Protein AF-A0A3B8WQ47-F1 (afdb_monomer_lite)

Sequence (301 aa):
MKILLPILRNVALIYLLLTAATTAVMHEFSFRYTLFLLLDAILITAGSHLLKEKKWYYRAIVCITTVLGSACAIRFLTETTLKVRDLDAYLSFCLAVANILIITVSLLPSTLPATGKLKKFLFGAGSLLLFLPVLILWGYYFSESSWLNVDGVMALLQTNTSEAVEYLQDKLSYAALIFISLYLMLACAAGSIGSKLELKGRSWKLYAGAAVFLILNIVLMVRTGQVNNNFVTTIFLETKNYASRYDEYIKLAEQRKQRLHNMLRTESTGEPGVYVLVIGESQNRTRMSAYGYHLKTTPWL

Foldseek 3Di:
DVVVVVLVVQLVVQLCVLQCVLCVVPVDHDPVLSVLSSLLSNLLSLLCQQWQDSVLSVVLQCLQLVLQLCLVVLCVQQVHDDDSNLSSLSSSLSSLLSSLLLLVLQPQDLPDVVSLVVLLVSQLVSSLVSNVLVLVQVLCCQQPVHGDALVNVVCVVPDDPVRVVVSCVVRDDPVNVVVVVVSNVSSSVSSNSRSNTYTSDDDPVSVVSSVVSNVSSVVSNCCSQPVSPNVSNNRVVVNVVVVVVVVVVVVVVVVVVVVVVVVCVVDPPDDDDDDDDDDDPPDDLQCDVVNPHPDPRPVPD

Radius of gyration: 27.86 Å; chains: 1; bounding box: 71×47×86 Å

pLDDT: mean 87.81, std 8.05, range [54.19, 97.38]

Secondary structure (DSSP, 8-state):
-TTHHHHHHHHHHHHHHHHHHHHHHHS---TTTHHHHHHHHHHHHHHHHHBS-HHHHHHHHHHHHHHHHTHHHHHHHTT----HHHHHHHHHHHHHHHHHHHHHHHTS--SSHHHHHHHHHHHHHHHHHHHHHHHHHHHHHHHHSS---HHHHHHHHH--HHHHHHHHHHH--HHHHHHHHHHHHHHHHHHHHHTT--BS---HHHHHHHHHHHHHHHHHHHIIIIITT-HHHHHHHHHHHHHHHHHHHHHHHHHHHHHHHHHHTT---SPP---------S--GGG-GGGT-SS-S-TT-

Structure (mmCIF, N/CA/C/O backbone):
data_AF-A0A3B8WQ47-F1
#
_entry.id   AF-A0A3B8WQ47-F1
#
loop_
_atom_site.group_PDB
_atom_site.id
_atom_site.type_symbol
_atom_site.label_atom_id
_atom_site.label_alt_id
_atom_site.label_comp_id
_atom_site.label_asym_id
_atom_site.label_entity_id
_atom_site.label_seq_id
_atom_site.pdbx_PDB_ins_code
_atom_site.Cartn_x
_atom_site.Cartn_y
_atom_site.Cartn_z
_atom_site.occupancy
_atom_site.B_iso_or_equiv
_atom_site.auth_seq_id
_atom_site.auth_comp_id
_atom_site.auth_asym_id
_atom_site.auth_atom_id
_atom_site.pdbx_PDB_model_num
ATOM 1 N N . MET A 1 1 ? -13.960 -14.376 33.048 1.00 54.19 1 MET A N 1
ATOM 2 C CA . MET A 1 1 ? -14.673 -15.068 31.945 1.00 54.19 1 MET A CA 1
ATOM 3 C C . MET A 1 1 ? -15.575 -14.151 31.102 1.00 54.19 1 MET A C 1
ATOM 5 O O . MET A 1 1 ? -15.474 -14.207 29.884 1.00 54.19 1 MET A O 1
ATOM 9 N N . LYS A 1 2 ? -16.384 -13.249 31.696 1.00 60.31 2 LYS A N 1
ATOM 10 C CA . LYS A 1 2 ? -17.348 -12.385 30.964 1.00 60.31 2 LYS A CA 1
ATOM 11 C C . LYS A 1 2 ? -16.753 -11.415 29.915 1.00 60.31 2 LYS A C 1
ATOM 13 O O . LYS A 1 2 ? -17.450 -11.067 28.973 1.00 60.31 2 LYS A O 1
ATOM 18 N N . ILE A 1 3 ? -15.487 -10.997 30.048 1.00 68.38 3 ILE A N 1
ATOM 19 C CA . ILE A 1 3 ? -14.828 -10.063 29.104 1.00 68.38 3 ILE A CA 1
ATOM 20 C C . ILE A 1 3 ? -14.059 -10.796 27.991 1.00 68.38 3 ILE A C 1
ATOM 22 O O . ILE A 1 3 ? -13.964 -10.288 26.879 1.00 68.38 3 ILE A O 1
ATOM 26 N N . LEU A 1 4 ? -13.545 -12.003 28.255 1.00 74.25 4 LEU A N 1
ATOM 27 C CA . L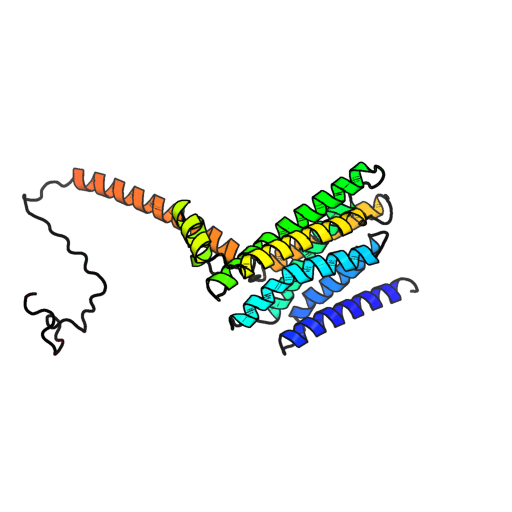EU A 1 4 ? -12.742 -12.753 27.279 1.00 74.25 4 LEU A CA 1
ATOM 28 C C . LEU A 1 4 ? -13.598 -13.347 26.154 1.00 74.25 4 LEU A C 1
ATOM 30 O O . LEU A 1 4 ? -13.204 -13.303 24.992 1.00 74.25 4 LEU A O 1
ATOM 34 N N . LEU A 1 5 ? -14.784 -13.857 26.495 1.00 81.00 5 LEU A N 1
ATOM 35 C CA . LEU A 1 5 ? -15.700 -14.493 25.548 1.00 81.00 5 LEU A CA 1
ATOM 36 C C . LEU A 1 5 ? -16.105 -13.581 24.365 1.00 81.00 5 LEU A C 1
ATOM 38 O O . LEU A 1 5 ? -15.999 -14.025 23.222 1.00 81.00 5 LEU A O 1
ATOM 42 N N . PRO A 1 6 ? -16.511 -12.307 24.566 1.00 84.62 6 PRO A N 1
ATOM 43 C CA . PRO A 1 6 ? -16.848 -11.427 23.444 1.00 84.62 6 PRO A CA 1
ATOM 44 C C . PRO A 1 6 ? -15.633 -11.028 22.593 1.00 84.62 6 PRO A C 1
ATOM 46 O O . PRO A 1 6 ? -15.796 -10.789 21.399 1.00 84.62 6 PRO A O 1
ATOM 49 N N . ILE A 1 7 ? -14.427 -10.971 23.172 1.00 87.38 7 ILE A N 1
ATOM 50 C CA . ILE A 1 7 ? -13.191 -10.674 22.428 1.00 87.38 7 ILE A CA 1
ATOM 51 C C . ILE A 1 7 ? -12.837 -11.854 21.521 1.00 87.38 7 ILE A C 1
ATOM 53 O O . ILE A 1 7 ? -12.659 -11.660 20.322 1.00 87.38 7 ILE A O 1
ATOM 57 N N . LEU A 1 8 ? -12.816 -13.072 22.070 1.00 89.25 8 LEU A N 1
ATOM 58 C CA . LEU A 1 8 ? -12.584 -14.308 21.313 1.00 89.25 8 LEU A CA 1
ATOM 59 C C . LEU A 1 8 ? -13.595 -14.475 20.177 1.00 89.25 8 LEU A C 1
ATOM 61 O O . LEU A 1 8 ? -13.211 -14.799 19.058 1.00 89.25 8 LEU A O 1
ATOM 65 N N . ARG A 1 9 ? -14.874 -14.179 20.439 1.00 90.56 9 ARG A N 1
ATOM 66 C CA . ARG A 1 9 ? -15.918 -14.196 19.410 1.00 90.56 9 ARG A CA 1
ATOM 67 C C . ARG A 1 9 ? -15.616 -13.223 18.269 1.00 90.56 9 ARG A C 1
ATOM 69 O O . ARG A 1 9 ? -15.762 -13.598 17.113 1.00 90.56 9 ARG A O 1
ATOM 76 N N . ASN A 1 10 ? -15.201 -11.992 18.570 1.00 91.12 10 ASN A N 1
ATOM 77 C CA . ASN A 1 10 ? -14.885 -11.005 17.534 1.00 91.12 10 ASN A CA 1
ATOM 78 C C . ASN A 1 10 ? -13.664 -11.419 16.704 1.00 91.12 10 ASN A C 1
ATOM 80 O O . ASN A 1 10 ? -13.712 -11.310 15.483 1.00 91.12 10 ASN A O 1
ATOM 84 N N . VAL A 1 11 ? -12.614 -11.941 17.349 1.00 94.12 11 VAL A N 1
ATOM 85 C CA . VAL A 1 11 ? -11.437 -12.477 16.647 1.00 94.12 11 VAL A CA 1
ATOM 86 C C . VAL A 1 11 ? -11.850 -13.619 15.722 1.00 94.12 11 VAL A C 1
ATOM 88 O O . VAL A 1 11 ? -11.502 -13.595 14.547 1.00 94.12 11 VAL A O 1
ATOM 91 N N . ALA A 1 12 ? -12.642 -14.577 16.214 1.00 93.12 12 ALA A N 1
ATOM 92 C CA . ALA A 1 12 ? -13.115 -15.700 15.409 1.00 93.12 12 ALA A CA 1
ATOM 93 C C . ALA A 1 12 ? -13.952 -15.237 14.207 1.00 93.12 12 ALA A C 1
ATOM 95 O O . ALA A 1 12 ? -13.730 -15.704 13.096 1.00 93.12 12 ALA A O 1
ATOM 96 N N . LEU A 1 13 ? -14.869 -14.283 14.401 1.00 93.81 13 LEU A N 1
ATOM 97 C CA . LEU A 1 13 ? -15.688 -13.739 13.314 1.00 93.81 13 LEU A CA 1
ATOM 98 C C . LEU A 1 13 ? -14.842 -13.024 12.256 1.00 93.81 13 LEU A C 1
ATOM 100 O O . LEU A 1 13 ? -15.021 -13.280 11.071 1.00 93.81 13 LEU A O 1
ATOM 104 N N . ILE A 1 14 ? -13.914 -12.153 12.665 1.00 94.00 14 ILE A N 1
ATOM 105 C CA . ILE A 1 14 ? -13.047 -11.429 11.725 1.00 94.00 14 ILE A CA 1
ATOM 106 C C . ILE A 1 14 ? -12.138 -12.408 10.978 1.00 94.00 14 ILE A C 1
ATOM 108 O O . ILE A 1 14 ? -11.999 -12.302 9.764 1.00 94.00 14 ILE A O 1
ATOM 112 N N . TYR A 1 15 ? -11.572 -13.392 11.677 1.00 94.75 15 TYR A N 1
ATOM 113 C CA . TYR A 1 15 ? -10.742 -14.426 11.068 1.00 94.75 15 TYR A CA 1
ATOM 114 C C . TYR A 1 15 ? -11.512 -15.240 10.023 1.00 94.75 15 TYR A C 1
ATOM 116 O O . TYR A 1 15 ? -11.027 -15.415 8.905 1.00 94.75 15 TYR A O 1
ATOM 124 N N . LEU A 1 16 ? -12.725 -15.693 10.358 1.00 92.94 16 LEU A N 1
ATOM 125 C CA . LEU A 1 16 ? -13.582 -16.432 9.432 1.00 92.94 16 LEU A CA 1
ATOM 126 C C . LEU A 1 16 ? -13.965 -15.580 8.221 1.00 92.94 16 LEU A C 1
ATOM 128 O O . LEU A 1 16 ? -13.935 -16.088 7.108 1.00 92.94 16 LEU A O 1
ATOM 132 N N . LEU A 1 17 ? -14.270 -14.293 8.415 1.00 93.31 17 LEU A N 1
ATOM 133 C CA . LEU A 1 17 ? -14.586 -13.373 7.319 1.00 93.31 17 LEU A CA 1
ATOM 134 C C . LEU A 1 17 ? -13.397 -13.169 6.374 1.00 93.31 17 LEU A C 1
ATOM 136 O O . LEU A 1 17 ? -13.568 -13.285 5.164 1.00 93.31 17 LEU A O 1
ATOM 140 N N . LEU A 1 18 ? -12.202 -12.892 6.908 1.00 91.81 18 LEU A N 1
ATOM 141 C CA . LEU A 1 18 ? -10.992 -12.707 6.098 1.00 91.81 18 LEU A CA 1
ATOM 142 C C . LEU A 1 18 ? -10.647 -13.985 5.328 1.00 91.81 18 LEU A C 1
ATOM 144 O O . LEU A 1 18 ? -10.416 -13.938 4.126 1.00 91.81 18 LEU A O 1
ATOM 148 N N . THR A 1 19 ? -10.688 -15.126 6.013 1.00 91.12 19 THR A N 1
ATOM 149 C CA . THR A 1 19 ? -10.378 -16.431 5.420 1.00 91.12 19 THR A CA 1
ATOM 150 C C . THR A 1 19 ? -11.400 -16.826 4.355 1.00 91.12 19 THR A C 1
ATOM 152 O O . THR A 1 19 ? -11.026 -17.309 3.290 1.00 91.12 19 THR A O 1
ATOM 155 N N . ALA A 1 20 ? -12.694 -16.607 4.607 1.00 89.81 20 ALA A N 1
ATOM 156 C CA . ALA A 1 20 ? -13.741 -16.868 3.625 1.00 89.81 20 ALA A CA 1
ATOM 157 C C . ALA A 1 20 ? -13.583 -15.970 2.393 1.00 89.81 20 ALA A C 1
ATOM 159 O O . ALA A 1 20 ? -13.752 -16.451 1.278 1.00 89.81 20 ALA A O 1
ATOM 160 N N . ALA A 1 21 ? -13.213 -14.698 2.578 1.00 89.12 21 ALA A N 1
ATOM 161 C CA . ALA A 1 21 ? -12.976 -13.778 1.472 1.00 89.12 21 ALA A CA 1
ATOM 162 C C . ALA A 1 21 ? -11.797 -14.225 0.594 1.00 89.12 21 ALA A C 1
ATOM 164 O O . ALA A 1 21 ? -11.951 -14.303 -0.623 1.00 89.12 21 ALA A O 1
ATOM 165 N N . THR A 1 22 ? -10.646 -14.570 1.180 1.00 88.19 22 THR A N 1
ATOM 166 C CA . THR A 1 22 ? -9.477 -14.997 0.390 1.00 88.19 22 THR A CA 1
ATOM 167 C C . THR A 1 22 ? -9.694 -16.361 -0.263 1.00 88.19 22 THR A C 1
ATOM 169 O O . THR A 1 22 ? -9.349 -16.538 -1.429 1.00 88.19 22 THR A O 1
ATOM 172 N N . THR A 1 23 ? -10.373 -17.287 0.420 1.00 87.38 23 THR A N 1
ATOM 173 C CA . THR A 1 23 ? -10.744 -18.597 -0.147 1.00 87.38 23 THR A CA 1
ATOM 174 C C . THR A 1 23 ? -11.749 -18.461 -1.293 1.00 87.38 23 THR A C 1
ATOM 176 O O . THR A 1 23 ? -11.621 -19.146 -2.302 1.00 87.38 23 THR A O 1
ATOM 179 N N . ALA A 1 24 ? -12.742 -17.572 -1.171 1.00 86.12 24 ALA A N 1
ATOM 180 C CA . ALA A 1 24 ? -13.734 -17.345 -2.222 1.00 86.12 24 ALA A CA 1
ATOM 181 C C . ALA A 1 24 ? -13.112 -16.739 -3.485 1.00 86.12 24 ALA A C 1
ATOM 183 O O . ALA A 1 24 ? -13.518 -17.089 -4.587 1.00 86.12 24 ALA A O 1
ATOM 184 N N . VAL A 1 25 ? -12.126 -15.853 -3.319 1.00 85.31 25 VAL A N 1
ATOM 185 C CA . VAL A 1 25 ? -11.406 -15.225 -4.432 1.00 85.31 25 VAL A CA 1
ATOM 186 C C . VAL A 1 25 ? -10.447 -16.208 -5.111 1.00 85.31 25 VAL A C 1
ATOM 188 O O . VAL A 1 25 ? -10.328 -16.196 -6.330 1.00 85.31 25 VAL A O 1
ATOM 191 N N . MET A 1 26 ? -9.761 -17.052 -4.338 1.00 84.81 26 MET A N 1
ATOM 192 C CA . MET A 1 26 ? -8.714 -17.931 -4.872 1.00 84.81 26 MET A CA 1
ATOM 193 C C . MET A 1 26 ? -9.190 -19.335 -5.245 1.00 84.81 26 MET A C 1
ATOM 195 O O . MET A 1 26 ? -8.442 -20.066 -5.883 1.00 84.81 26 MET A O 1
ATOM 199 N N . HIS A 1 27 ? -10.383 -19.745 -4.806 1.00 82.94 27 HIS A N 1
ATOM 200 C CA . HIS A 1 27 ? -10.880 -21.127 -4.892 1.00 82.94 27 HIS A CA 1
ATOM 201 C C . HIS A 1 27 ? -9.954 -22.186 -4.257 1.00 82.94 27 HIS A C 1
ATOM 203 O O . HIS A 1 27 ? -10.118 -23.384 -4.480 1.00 82.94 27 HIS A O 1
ATOM 209 N N . GLU A 1 28 ? -9.015 -21.758 -3.413 1.00 81.38 28 GLU A N 1
ATOM 210 C CA . GLU A 1 28 ? -8.027 -22.592 -2.737 1.00 81.38 28 GLU A CA 1
ATOM 211 C C . GLU A 1 28 ? -7.948 -22.214 -1.252 1.00 81.38 28 GLU A C 1
ATOM 213 O O . GLU A 1 28 ? -8.085 -21.047 -0.882 1.00 81.38 28 GLU A O 1
ATOM 218 N N . PHE A 1 29 ? -7.692 -23.203 -0.391 1.00 79.94 29 PHE A N 1
ATOM 219 C CA . PHE A 1 29 ? -7.563 -23.012 1.054 1.00 79.94 29 PHE A CA 1
ATOM 220 C C . PHE A 1 29 ? -6.259 -23.616 1.580 1.00 79.94 29 PHE A C 1
ATOM 222 O O . PHE A 1 29 ? -5.919 -24.757 1.268 1.00 79.94 29 PHE A O 1
ATOM 229 N N . SER A 1 30 ? -5.545 -22.877 2.435 1.00 74.94 30 SER A N 1
ATOM 230 C CA . SER A 1 30 ? -4.326 -23.365 3.086 1.00 74.94 30 SER A CA 1
ATOM 231 C C . SER A 1 30 ? -4.189 -22.864 4.520 1.00 74.94 30 SER A C 1
ATOM 233 O O . SER A 1 30 ? -3.961 -21.683 4.773 1.00 74.94 30 SER A O 1
ATOM 235 N N . PHE A 1 31 ? -4.216 -23.796 5.472 1.00 74.06 31 PHE A N 1
ATOM 236 C CA . PHE A 1 31 ? -4.155 -23.503 6.907 1.00 74.06 31 PHE A CA 1
ATOM 237 C C . PHE A 1 31 ? -2.850 -22.820 7.354 1.00 74.06 31 PHE A C 1
ATOM 239 O O . PHE A 1 31 ? -2.819 -22.085 8.338 1.00 74.06 31 PHE A O 1
ATOM 246 N N . ARG A 1 32 ? -1.737 -23.055 6.646 1.00 73.88 32 ARG A N 1
ATOM 247 C CA . ARG A 1 32 ? -0.442 -22.453 7.002 1.00 73.88 32 ARG A CA 1
ATOM 248 C C . ARG A 1 32 ? -0.425 -20.946 6.743 1.00 73.88 32 ARG A C 1
ATOM 250 O O . ARG A 1 32 ? 0.258 -20.221 7.464 1.00 73.88 32 ARG A O 1
ATOM 257 N N . TYR A 1 33 ? -1.139 -20.485 5.717 1.00 70.62 33 TYR A N 1
ATOM 258 C CA . TYR A 1 33 ? -1.112 -19.086 5.281 1.00 70.62 33 TYR A CA 1
ATOM 259 C C . TYR A 1 33 ? -2.179 -18.230 5.968 1.00 70.62 33 TYR A C 1
ATOM 261 O O . TYR A 1 33 ? -1.932 -17.054 6.236 1.00 70.62 33 TYR A O 1
ATOM 269 N N . THR A 1 34 ? -3.263 -18.848 6.444 1.00 83.69 34 THR A N 1
ATOM 270 C CA . THR A 1 34 ? -4.280 -18.167 7.256 1.00 83.69 34 THR A CA 1
ATOM 271 C C . THR A 1 34 ? -3.768 -17.714 8.630 1.00 83.69 34 THR A C 1
ATOM 273 O O . THR A 1 34 ? -4.417 -16.900 9.283 1.00 83.69 34 THR A O 1
ATOM 276 N N . LEU A 1 35 ? -2.584 -18.153 9.081 1.00 86.88 35 LEU A N 1
ATOM 277 C CA . LEU A 1 35 ? -1.965 -17.648 10.316 1.00 86.88 35 LEU A CA 1
ATOM 278 C C . LEU A 1 35 ? -1.766 -16.124 10.297 1.00 86.88 35 LEU A C 1
ATOM 280 O O . LEU A 1 35 ? -1.933 -15.485 11.336 1.00 86.88 35 LEU A O 1
ATOM 284 N N . PHE A 1 36 ? -1.455 -15.529 9.140 1.00 88.88 36 PHE A N 1
ATOM 285 C CA . PHE A 1 36 ? -1.374 -14.070 9.031 1.00 88.88 36 PHE A CA 1
ATOM 286 C C . PHE A 1 36 ? -2.749 -13.415 9.205 1.00 88.88 36 PHE A C 1
ATOM 288 O O . PHE A 1 36 ? -2.876 -12.478 9.988 1.00 88.88 36 PHE A O 1
ATOM 295 N N . LEU A 1 37 ? -3.796 -13.996 8.612 1.00 91.44 37 LEU A N 1
ATOM 296 C CA . LEU A 1 37 ? -5.178 -13.534 8.780 1.00 91.44 37 LEU A CA 1
ATOM 297 C C . LEU A 1 37 ? -5.670 -13.670 10.231 1.00 91.44 37 LEU A C 1
ATOM 299 O O . LEU A 1 37 ? -6.480 -12.870 10.703 1.00 91.44 37 LEU A O 1
ATOM 303 N N . LEU A 1 38 ? -5.180 -14.669 10.972 1.00 93.81 38 LEU A N 1
ATOM 304 C CA . LEU A 1 38 ? -5.464 -14.808 12.401 1.00 93.81 38 LEU A CA 1
ATOM 305 C C . LEU A 1 38 ? -4.804 -13.683 13.208 1.00 93.81 38 LEU A C 1
ATOM 307 O O . LEU A 1 38 ? -5.447 -13.094 14.080 1.00 93.81 38 LEU A O 1
ATOM 311 N N . LEU A 1 39 ? -3.540 -13.363 12.912 1.00 93.81 39 LEU A N 1
ATOM 312 C CA . LEU A 1 39 ? -2.846 -12.227 13.525 1.00 93.81 39 LEU A CA 1
ATOM 313 C C . LEU A 1 39 ? -3.559 -10.910 13.205 1.00 93.81 39 LEU A C 1
ATOM 315 O O . LEU A 1 39 ? -3.764 -10.100 14.111 1.00 93.81 39 LEU A O 1
ATOM 319 N N . ASP A 1 40 ? -4.015 -10.729 11.967 1.00 94.69 40 ASP A N 1
ATOM 320 C CA . ASP A 1 40 ? -4.823 -9.579 11.568 1.00 94.69 40 ASP A CA 1
ATOM 321 C C . ASP A 1 40 ? -6.117 -9.494 12.373 1.00 94.69 40 ASP A C 1
ATOM 323 O O . ASP A 1 40 ? -6.438 -8.437 12.909 1.00 94.69 40 ASP A O 1
ATOM 327 N N . ALA A 1 41 ? -6.846 -10.599 12.536 1.00 96.00 41 ALA A N 1
ATOM 328 C CA . ALA A 1 41 ? -8.080 -10.618 13.317 1.00 96.00 41 ALA A CA 1
ATOM 329 C C . ALA A 1 41 ? -7.853 -10.221 14.788 1.00 96.00 41 ALA A C 1
ATOM 331 O O . ALA A 1 41 ? -8.660 -9.485 15.376 1.00 96.00 41 ALA A O 1
ATOM 332 N N . ILE A 1 42 ? -6.735 -10.659 15.376 1.00 96.00 42 ILE A N 1
ATOM 333 C CA . ILE A 1 42 ? -6.310 -10.261 16.723 1.00 96.00 42 ILE A CA 1
ATOM 334 C C . ILE A 1 42 ? -5.997 -8.762 16.761 1.00 96.00 42 ILE A C 1
ATOM 336 O O . ILE A 1 42 ? -6.500 -8.062 17.644 1.00 96.00 42 ILE A O 1
ATOM 340 N N . LEU A 1 43 ? -5.214 -8.250 15.807 1.00 96.62 43 LEU A N 1
ATOM 341 C CA . LEU A 1 43 ? -4.823 -6.840 15.748 1.00 96.62 43 LEU A CA 1
ATOM 342 C C . LEU A 1 43 ? -6.020 -5.924 15.473 1.00 96.62 43 LEU A C 1
ATOM 344 O O . LEU A 1 43 ? -6.189 -4.928 16.169 1.00 96.62 43 LEU A O 1
ATOM 348 N N . ILE A 1 44 ? -6.912 -6.274 14.549 1.00 96.56 44 ILE A N 1
ATOM 349 C CA . ILE A 1 44 ? -8.142 -5.517 14.291 1.00 96.56 44 ILE A CA 1
ATOM 350 C C . ILE A 1 44 ? -8.985 -5.447 15.569 1.00 96.56 44 ILE A C 1
ATOM 352 O O . ILE A 1 44 ? -9.440 -4.379 15.990 1.00 96.56 44 ILE A O 1
ATOM 356 N N . THR A 1 45 ? -9.154 -6.579 16.254 1.00 95.31 45 THR A N 1
ATOM 357 C CA . THR A 1 45 ? -9.900 -6.595 17.514 1.00 95.31 45 THR A CA 1
ATOM 358 C C . THR A 1 45 ? -9.215 -5.712 18.560 1.00 95.31 45 THR A C 1
ATOM 360 O O . THR A 1 45 ? -9.881 -4.869 19.165 1.00 95.31 45 THR A O 1
ATOM 363 N N . ALA A 1 46 ? -7.896 -5.829 18.735 1.00 94.06 46 ALA A N 1
ATOM 364 C CA . ALA A 1 46 ? -7.118 -5.027 19.678 1.00 94.06 46 ALA A CA 1
ATOM 365 C C . ALA A 1 46 ? -7.196 -3.517 19.380 1.00 94.06 46 ALA A C 1
ATOM 367 O O . ALA A 1 46 ? -7.487 -2.731 20.285 1.00 94.06 46 ALA A O 1
ATOM 368 N N . GLY A 1 47 ? -7.034 -3.107 18.120 1.00 93.69 47 GLY A N 1
ATOM 369 C CA . GLY A 1 47 ? -7.140 -1.712 17.689 1.00 93.69 47 GLY A CA 1
ATOM 370 C C . GLY A 1 47 ? -8.525 -1.118 17.959 1.00 93.69 47 GLY A C 1
ATOM 371 O O . GLY A 1 47 ? -8.634 0.003 18.463 1.00 93.69 47 GLY A O 1
ATOM 372 N N . SER A 1 48 ? -9.591 -1.907 17.773 1.00 94.19 48 SER A N 1
ATOM 373 C CA . SER A 1 48 ? -10.961 -1.485 18.106 1.00 94.19 48 SER A CA 1
ATOM 374 C C . SER A 1 48 ? -11.161 -1.192 19.600 1.00 94.19 48 SER A C 1
ATOM 376 O O . SER A 1 48 ? -12.059 -0.436 19.970 1.00 94.19 48 SER A O 1
ATOM 378 N N . HIS A 1 49 ? -10.352 -1.793 20.478 1.00 92.12 49 HIS A N 1
ATOM 379 C CA . HIS A 1 49 ? -10.410 -1.571 21.922 1.00 92.12 49 HIS A CA 1
ATOM 380 C C . HIS A 1 49 ? -9.558 -0.380 22.388 1.00 92.12 49 HIS A C 1
ATOM 382 O O . HIS A 1 49 ? -9.824 0.151 23.470 1.00 92.12 49 HIS A O 1
ATOM 388 N N . LEU A 1 50 ? -8.580 0.061 21.587 1.00 92.00 50 LEU A N 1
ATOM 389 C CA . LEU A 1 50 ? -7.778 1.261 21.857 1.00 92.00 50 LEU A CA 1
ATOM 390 C C . LEU A 1 50 ? -8.565 2.553 21.588 1.00 92.00 50 LEU A C 1
ATOM 392 O O . LEU A 1 50 ? -8.360 3.565 22.264 1.00 92.00 50 LEU A O 1
ATOM 396 N N . LEU A 1 51 ? -9.482 2.515 20.622 1.00 91.56 51 LEU A N 1
ATOM 397 C CA . LEU A 1 51 ? -10.253 3.673 20.176 1.00 91.56 51 LEU A CA 1
ATOM 398 C C . LEU A 1 51 ? -11.551 3.854 20.969 1.00 91.56 51 LEU A C 1
ATOM 400 O O . LEU A 1 51 ? -12.188 2.897 21.407 1.00 91.56 51 LEU A O 1
ATOM 404 N N . LYS A 1 52 ? -11.954 5.116 21.139 1.00 90.44 52 LYS A N 1
ATOM 405 C CA . LYS A 1 52 ? -13.187 5.517 21.826 1.00 90.44 52 LYS A CA 1
ATOM 406 C C . LYS A 1 52 ? -14.427 5.051 21.061 1.00 90.44 52 LYS A C 1
ATOM 408 O O . LYS A 1 52 ? -15.322 4.443 21.638 1.00 90.44 52 LYS A O 1
ATOM 413 N N . GLU A 1 53 ? -14.453 5.308 19.756 1.00 92.19 53 GLU A N 1
ATOM 414 C CA . GLU A 1 53 ? -15.577 5.026 18.860 1.00 92.19 53 GLU A CA 1
ATOM 415 C C . GLU A 1 53 ? -15.205 3.936 17.848 1.00 92.19 53 GLU A C 1
ATOM 417 O O . GLU A 1 53 ? -14.581 4.201 16.817 1.00 92.19 53 GLU A O 1
ATOM 422 N N . LYS A 1 54 ? -15.637 2.695 18.106 1.00 93.25 54 LYS A N 1
ATOM 423 C CA . LYS A 1 54 ? -15.295 1.529 17.268 1.00 93.25 54 LYS A CA 1
ATOM 424 C C . LYS A 1 54 ? -15.761 1.657 15.816 1.00 93.25 54 LYS A C 1
ATOM 426 O O . LYS A 1 54 ? -15.114 1.147 14.910 1.00 93.25 54 LYS A O 1
ATOM 431 N N . LYS A 1 55 ? -16.878 2.349 15.573 1.00 94.56 55 LYS A N 1
ATOM 432 C CA . LYS A 1 55 ? -17.444 2.515 14.223 1.00 94.56 55 LYS A CA 1
ATOM 433 C C . LYS A 1 55 ? -16.483 3.222 13.265 1.00 94.56 55 LYS A C 1
ATOM 435 O O . LYS A 1 55 ? -16.393 2.843 12.102 1.00 94.56 55 LYS A O 1
ATOM 440 N N . TRP A 1 56 ? -15.759 4.233 13.748 1.00 93.88 56 TRP A N 1
ATOM 441 C CA . TRP A 1 56 ? -14.837 5.009 12.918 1.00 93.88 56 TRP A CA 1
ATOM 442 C C . TRP A 1 56 ? -13.561 4.235 12.621 1.00 93.88 56 TRP A C 1
ATOM 444 O O . TRP A 1 56 ? -13.044 4.336 11.515 1.00 93.88 56 TRP A O 1
ATOM 454 N N . TYR A 1 57 ? -13.126 3.395 13.562 1.00 95.88 57 TYR A N 1
ATOM 455 C CA . TYR A 1 57 ? -12.039 2.448 13.347 1.00 95.88 57 TYR A CA 1
ATOM 456 C C . TYR A 1 57 ? -12.327 1.484 12.193 1.00 95.88 57 TYR A C 1
ATOM 458 O O . TYR A 1 57 ? -11.569 1.433 11.230 1.00 95.88 57 TYR A O 1
ATOM 466 N N . TYR A 1 58 ? -13.455 0.768 12.256 1.00 95.19 58 TYR A N 1
ATOM 467 C CA . TYR A 1 58 ? -13.807 -0.203 11.219 1.00 95.19 58 TYR A CA 1
ATOM 468 C C . TYR A 1 58 ? -14.025 0.463 9.857 1.00 95.19 58 TYR A C 1
ATOM 470 O O . TYR A 1 58 ? -13.565 -0.060 8.849 1.00 95.19 58 TYR A O 1
ATOM 478 N N . ARG A 1 59 ? -14.647 1.652 9.818 1.00 95.00 59 ARG A N 1
ATOM 479 C CA . ARG A 1 59 ? -14.782 2.438 8.578 1.00 95.00 59 ARG A CA 1
ATOM 480 C C . ARG A 1 59 ? -13.428 2.830 7.988 1.00 95.00 59 ARG A C 1
ATOM 482 O O . ARG A 1 59 ? -13.261 2.739 6.779 1.00 95.00 59 ARG A O 1
ATOM 489 N N . ALA A 1 60 ? -12.481 3.259 8.824 1.00 95.00 60 ALA A N 1
ATOM 490 C CA . ALA A 1 60 ? -11.138 3.620 8.383 1.00 95.00 60 ALA A CA 1
ATOM 491 C C . ALA A 1 60 ? -10.384 2.411 7.816 1.00 95.00 60 ALA A C 1
ATOM 493 O O . ALA A 1 60 ? -9.824 2.515 6.728 1.00 95.00 60 ALA A O 1
ATOM 494 N N . ILE A 1 61 ? -10.423 1.270 8.517 1.00 95.38 61 ILE A N 1
ATOM 495 C CA . ILE A 1 61 ? -9.807 0.025 8.046 1.00 95.38 61 ILE A CA 1
ATOM 496 C C . ILE A 1 61 ? -10.384 -0.377 6.701 1.00 95.38 61 ILE A C 1
ATOM 498 O O . ILE A 1 61 ? -9.627 -0.478 5.747 1.00 95.38 61 ILE A O 1
ATOM 502 N N . VAL A 1 62 ? -11.707 -0.538 6.612 1.00 94.31 62 VAL A N 1
ATOM 503 C CA . VAL A 1 62 ? -12.365 -0.991 5.381 1.00 94.31 62 VAL A CA 1
ATOM 504 C C . VAL A 1 62 ? -12.072 -0.037 4.225 1.00 94.31 62 VAL A C 1
ATOM 506 O O . VAL A 1 62 ? -11.756 -0.496 3.135 1.00 94.31 62 VAL A O 1
ATOM 509 N N . CYS A 1 63 ? -12.120 1.279 4.454 1.00 93.81 63 CYS A N 1
ATOM 510 C CA . CYS A 1 63 ? -11.814 2.270 3.422 1.00 93.81 63 CYS A CA 1
ATOM 511 C C . CYS A 1 63 ? -10.386 2.102 2.881 1.00 93.81 63 CYS A C 1
ATOM 513 O O . CYS A 1 63 ? -10.201 1.922 1.680 1.00 93.81 63 CYS A O 1
ATOM 515 N N . ILE A 1 64 ? -9.380 2.109 3.764 1.00 95.00 64 ILE A N 1
ATOM 516 C CA . ILE A 1 64 ? -7.974 2.027 3.351 1.00 95.00 64 ILE A CA 1
ATOM 517 C C . ILE A 1 64 ? -7.686 0.676 2.696 1.00 95.00 64 ILE A C 1
ATOM 519 O O . ILE A 1 64 ? -7.089 0.635 1.623 1.00 95.00 64 ILE A O 1
ATOM 523 N N . THR A 1 65 ? -8.117 -0.433 3.300 1.00 93.56 65 THR A N 1
ATOM 524 C CA . THR A 1 65 ? -7.792 -1.762 2.774 1.00 93.56 65 THR A CA 1
ATOM 525 C C . THR A 1 65 ? -8.538 -2.110 1.500 1.00 93.56 65 THR A C 1
ATOM 527 O O . THR A 1 65 ? -7.989 -2.857 0.702 1.00 93.56 65 THR A O 1
ATOM 530 N N . THR A 1 66 ? -9.724 -1.552 1.254 1.00 92.75 66 THR A N 1
ATOM 531 C CA . THR A 1 66 ? -10.413 -1.726 -0.037 1.00 92.75 66 THR A CA 1
ATOM 532 C C . THR A 1 66 ? -9.637 -1.041 -1.158 1.00 92.75 66 THR A C 1
ATOM 534 O O . THR A 1 66 ? -9.418 -1.634 -2.211 1.00 92.75 66 THR A O 1
ATOM 537 N N . VAL A 1 67 ? -9.169 0.191 -0.925 1.00 93.75 67 VAL A N 1
ATOM 538 C CA . VAL A 1 67 ? -8.388 0.934 -1.924 1.00 93.75 67 VAL A CA 1
ATOM 539 C C . VAL A 1 67 ? -7.049 0.254 -2.182 1.00 93.75 67 VAL A C 1
ATOM 541 O O . VAL A 1 67 ? -6.688 0.051 -3.339 1.00 93.75 67 VAL A O 1
ATOM 544 N N . LEU A 1 68 ? -6.332 -0.148 -1.128 1.00 93.94 68 LEU A N 1
ATOM 545 C CA . LEU A 1 68 ? -5.070 -0.871 -1.284 1.00 93.94 68 LEU A CA 1
ATOM 546 C C . LEU A 1 68 ? -5.288 -2.240 -1.948 1.00 93.94 68 LEU A C 1
ATOM 548 O O . LEU A 1 68 ? -4.648 -2.554 -2.945 1.00 93.94 68 LEU A O 1
ATOM 552 N N . GLY A 1 69 ? -6.267 -3.008 -1.468 1.00 91.75 69 GLY A N 1
ATOM 553 C CA . GLY A 1 69 ? -6.627 -4.328 -1.986 1.00 91.75 69 GLY A CA 1
ATOM 554 C C . GLY A 1 69 ? -7.065 -4.339 -3.453 1.00 91.75 69 GLY A C 1
ATOM 555 O O . GLY A 1 69 ? -6.992 -5.384 -4.094 1.00 91.75 69 GLY A O 1
ATOM 556 N N . SER A 1 70 ? -7.450 -3.191 -4.023 1.00 92.25 70 SER A N 1
ATOM 557 C CA . SER A 1 70 ? -7.781 -3.084 -5.450 1.00 92.25 70 SER A CA 1
ATOM 558 C C . SER A 1 70 ? -6.619 -3.473 -6.376 1.00 92.25 70 SER A C 1
ATOM 560 O O . SER A 1 70 ? -6.870 -3.916 -7.493 1.00 92.25 70 SER A O 1
ATOM 562 N N . ALA A 1 71 ? -5.363 -3.413 -5.910 1.00 91.38 71 ALA A N 1
ATOM 563 C CA . ALA A 1 71 ? -4.207 -3.902 -6.666 1.00 91.38 71 ALA A CA 1
ATOM 564 C C . ALA A 1 71 ? -4.310 -5.400 -7.017 1.00 91.38 71 ALA A C 1
ATOM 566 O O . ALA A 1 71 ? -3.789 -5.830 -8.047 1.00 91.38 71 ALA A O 1
ATOM 567 N N . CYS A 1 72 ? -5.011 -6.197 -6.200 1.00 89.38 72 CYS A N 1
ATOM 568 C CA . CYS A 1 72 ? -5.269 -7.605 -6.500 1.00 89.38 72 CYS A CA 1
ATOM 569 C C . CYS A 1 72 ? -6.142 -7.772 -7.747 1.00 89.38 72 CYS A C 1
ATOM 571 O O . CYS A 1 72 ? -5.942 -8.719 -8.499 1.00 89.38 72 CYS A O 1
ATOM 573 N N . ALA A 1 73 ? -7.077 -6.849 -8.002 1.00 89.25 73 ALA A N 1
ATOM 574 C CA . ALA A 1 73 ? -7.940 -6.921 -9.178 1.00 89.25 73 ALA A CA 1
ATOM 575 C C . ALA A 1 73 ? -7.118 -6.871 -10.473 1.00 89.25 73 ALA A C 1
ATOM 577 O O . ALA A 1 73 ? -7.361 -7.664 -11.374 1.00 89.25 73 ALA A O 1
ATOM 578 N N . ILE A 1 74 ? -6.083 -6.025 -10.528 1.00 88.75 74 ILE A N 1
ATOM 579 C CA . ILE A 1 74 ? -5.172 -5.941 -11.680 1.00 88.75 74 ILE A CA 1
ATOM 580 C C . ILE A 1 74 ? -4.481 -7.293 -11.918 1.00 88.75 74 ILE A C 1
ATOM 582 O O . ILE A 1 74 ? -4.368 -7.742 -13.056 1.00 88.75 74 ILE A O 1
ATOM 586 N N . ARG A 1 75 ? -4.058 -7.985 -10.851 1.00 86.75 75 ARG A N 1
ATOM 587 C CA . ARG A 1 75 ? -3.426 -9.313 -10.951 1.00 86.75 75 ARG A CA 1
ATOM 588 C C . ARG A 1 75 ? -4.359 -10.375 -11.528 1.00 86.75 75 ARG A C 1
ATOM 590 O O . ARG A 1 75 ? -3.894 -11.189 -12.321 1.00 86.75 75 ARG A O 1
ATOM 597 N N . PHE A 1 76 ? -5.640 -10.343 -11.159 1.00 85.25 76 PHE A N 1
ATOM 598 C CA . PHE A 1 76 ? -6.654 -11.241 -11.721 1.00 85.25 76 PHE A CA 1
ATOM 599 C C . PHE A 1 76 ? -6.979 -10.912 -13.180 1.00 85.25 76 PHE A C 1
ATOM 601 O O . PHE A 1 76 ? -7.151 -11.823 -13.979 1.00 85.25 76 PHE A O 1
ATOM 608 N N . LEU A 1 77 ? -7.020 -9.625 -13.538 1.00 87.12 77 LEU A N 1
ATOM 609 C CA . LEU A 1 77 ? -7.302 -9.181 -14.907 1.00 87.12 77 LEU A CA 1
ATOM 610 C C . LEU A 1 77 ? -6.157 -9.473 -15.887 1.00 87.12 77 LEU A C 1
ATOM 612 O O . LEU A 1 77 ? -6.401 -9.640 -17.073 1.00 87.12 77 LEU A O 1
ATOM 616 N N . THR A 1 78 ? -4.919 -9.537 -15.397 1.00 84.31 78 THR A N 1
ATOM 617 C CA . THR A 1 78 ? -3.707 -9.763 -16.210 1.00 84.31 78 THR A CA 1
ATOM 618 C C . THR A 1 78 ? -3.280 -11.234 -16.285 1.00 84.31 78 THR A C 1
ATOM 620 O O . THR A 1 78 ? -2.168 -11.523 -16.715 1.00 84.31 78 THR A O 1
ATOM 623 N N . GLU A 1 79 ? -4.137 -12.164 -15.838 1.00 68.88 79 GLU A N 1
ATOM 624 C CA . GLU A 1 79 ? -3.925 -13.626 -15.861 1.00 68.88 79 GLU A CA 1
ATOM 625 C C . GLU A 1 79 ? -2.596 -14.107 -15.242 1.00 68.88 79 GLU A C 1
ATOM 627 O O . GLU A 1 79 ? -2.086 -15.188 -15.541 1.00 68.88 79 GLU A O 1
ATOM 632 N N . THR A 1 80 ? -2.013 -13.327 -14.330 1.00 68.06 80 THR A N 1
ATOM 633 C CA . THR A 1 80 ? -0.784 -13.750 -13.649 1.00 68.06 80 THR A CA 1
ATOM 634 C C . THR A 1 80 ? -1.098 -14.798 -12.583 1.00 68.06 80 THR A C 1
ATOM 636 O O . THR A 1 80 ? -2.058 -14.660 -11.826 1.00 68.06 80 THR A O 1
ATOM 639 N N . THR A 1 81 ? -0.271 -15.843 -12.475 1.00 73.19 81 THR A N 1
ATOM 640 C CA . THR A 1 81 ? -0.443 -16.885 -11.453 1.00 73.19 81 THR A CA 1
ATOM 641 C C . THR A 1 81 ? -0.240 -16.297 -10.053 1.00 73.19 81 THR A C 1
ATOM 643 O O . THR A 1 81 ? 0.896 -16.146 -9.595 1.00 73.19 81 THR A O 1
ATOM 646 N N . LEU A 1 82 ? -1.331 -15.953 -9.369 1.00 78.94 82 LEU A N 1
ATOM 647 C CA . LEU A 1 82 ? -1.319 -15.513 -7.977 1.00 78.94 82 LEU A CA 1
ATOM 648 C C . LEU A 1 82 ? -1.505 -16.734 -7.071 1.00 78.94 82 LEU A C 1
ATOM 650 O O . LEU A 1 82 ? -2.410 -17.534 -7.287 1.00 78.94 82 LEU A O 1
ATOM 654 N N . LYS A 1 83 ? -0.670 -16.894 -6.044 1.00 84.38 83 LYS A N 1
ATOM 655 C CA . LYS A 1 83 ? -0.872 -17.937 -5.025 1.00 84.38 83 LYS A CA 1
ATOM 656 C C . LYS A 1 83 ? -1.662 -17.369 -3.853 1.00 84.38 83 LYS A C 1
ATOM 658 O O . LYS A 1 83 ? -1.473 -16.206 -3.498 1.00 84.38 83 LYS A O 1
ATOM 663 N N . VAL A 1 84 ? -2.446 -18.211 -3.170 1.00 84.44 84 VAL A N 1
ATOM 664 C CA . VAL A 1 84 ? -3.200 -17.825 -1.953 1.00 84.44 84 VAL A CA 1
ATOM 665 C C . VAL A 1 84 ? -2.301 -17.140 -0.926 1.00 84.44 84 VAL A C 1
ATOM 667 O O . VAL A 1 84 ? -2.654 -16.109 -0.366 1.00 84.44 84 VAL A O 1
ATOM 670 N N . ARG A 1 85 ? -1.086 -17.668 -0.735 1.00 84.88 85 ARG A N 1
ATOM 671 C CA . ARG A 1 85 ? -0.088 -17.090 0.172 1.00 84.88 85 ARG A CA 1
ATOM 672 C C . ARG A 1 85 ? 0.214 -15.627 -0.141 1.00 84.88 85 ARG A C 1
ATOM 674 O O . ARG A 1 85 ? 0.379 -14.838 0.785 1.00 84.88 85 ARG A O 1
ATOM 681 N N . ASP A 1 86 ? 0.367 -15.297 -1.418 1.00 86.81 86 ASP A N 1
ATOM 682 C CA . ASP A 1 86 ? 0.805 -13.971 -1.841 1.00 86.81 86 ASP A CA 1
ATOM 683 C C . ASP A 1 86 ? -0.355 -12.966 -1.680 1.00 86.81 86 ASP A C 1
ATOM 685 O O . ASP A 1 86 ? -0.122 -11.823 -1.282 1.00 86.81 86 ASP A O 1
ATOM 689 N N . LEU A 1 87 ? -1.605 -13.421 -1.868 1.00 88.94 87 LEU A N 1
ATOM 690 C CA . LEU A 1 87 ? -2.816 -12.659 -1.544 1.00 88.94 87 LEU A CA 1
ATOM 691 C C . LEU A 1 87 ? -2.952 -12.408 -0.036 1.00 88.94 87 LEU A C 1
ATOM 693 O O . LEU A 1 87 ? -3.104 -11.258 0.373 1.00 88.94 87 LEU A O 1
ATOM 697 N N . ASP A 1 88 ? -2.875 -13.461 0.785 1.00 89.62 88 ASP A N 1
ATOM 698 C CA . ASP A 1 88 ? -3.002 -13.359 2.244 1.00 89.62 88 ASP A CA 1
ATOM 699 C C . ASP A 1 88 ? -1.926 -12.425 2.814 1.00 89.62 88 ASP A C 1
ATOM 701 O O . ASP A 1 88 ? -2.218 -11.528 3.602 1.00 89.62 88 ASP A O 1
ATOM 705 N N . ALA A 1 89 ? -0.677 -12.574 2.358 1.00 90.19 89 ALA A N 1
ATOM 706 C CA . ALA A 1 89 ? 0.430 -11.720 2.773 1.00 90.19 89 ALA A CA 1
ATOM 707 C C . ALA A 1 89 ? 0.216 -10.254 2.384 1.00 90.19 89 ALA A C 1
ATOM 709 O O . ALA A 1 89 ? 0.492 -9.361 3.187 1.00 90.19 89 ALA A O 1
ATOM 710 N N . TYR A 1 90 ? -0.277 -9.997 1.170 1.00 92.00 90 TYR A N 1
ATOM 711 C CA . TYR A 1 90 ? -0.583 -8.643 0.726 1.00 92.00 90 TYR A CA 1
ATOM 712 C C . TYR A 1 90 ? -1.724 -8.024 1.537 1.00 92.00 90 TYR A C 1
ATOM 714 O O . TYR A 1 90 ? -1.613 -6.882 1.982 1.00 92.00 90 TYR A O 1
ATOM 722 N N . LEU A 1 91 ? -2.787 -8.782 1.805 1.00 92.50 91 LEU A N 1
ATOM 723 C CA . LEU A 1 91 ? -3.910 -8.314 2.611 1.00 92.50 91 LEU A CA 1
ATOM 724 C C . LEU A 1 91 ? -3.466 -7.953 4.035 1.00 92.50 91 LEU A C 1
ATOM 726 O O . LEU A 1 91 ? -3.798 -6.869 4.526 1.00 92.50 91 LEU A O 1
ATOM 730 N N . SER A 1 92 ? -2.654 -8.806 4.665 1.00 93.81 92 SER A N 1
ATOM 731 C CA . SER A 1 92 ? -2.058 -8.534 5.977 1.00 93.81 92 SER A CA 1
ATOM 732 C C . SER A 1 92 ? -1.140 -7.313 5.959 1.00 93.81 92 SER A C 1
ATOM 734 O O . SER A 1 92 ? -1.166 -6.500 6.883 1.00 93.81 92 SER A O 1
ATOM 736 N N . PHE A 1 93 ? -0.367 -7.120 4.886 1.00 94.50 93 PHE A N 1
ATOM 737 C CA . PHE A 1 93 ? 0.421 -5.904 4.692 1.00 94.50 93 PHE A CA 1
ATOM 738 C C . PHE A 1 93 ? -0.476 -4.656 4.654 1.00 94.50 93 PHE A C 1
ATOM 740 O O . PHE A 1 93 ? -0.221 -3.693 5.380 1.00 94.50 93 PHE A O 1
ATOM 747 N N . CYS A 1 94 ? -1.560 -4.673 3.870 1.00 95.19 94 CYS A N 1
ATOM 748 C CA . CYS A 1 94 ? -2.506 -3.557 3.785 1.00 95.19 94 CYS A CA 1
ATOM 749 C C . CYS A 1 94 ? -3.151 -3.236 5.140 1.00 95.19 94 CYS A C 1
ATOM 751 O O . CYS A 1 94 ? -3.251 -2.066 5.518 1.00 95.19 94 CYS A O 1
ATOM 753 N N . LEU A 1 95 ? -3.566 -4.265 5.883 1.00 96.25 95 LEU A N 1
ATOM 754 C CA . LEU A 1 95 ? -4.163 -4.125 7.212 1.00 96.25 95 LEU A CA 1
ATOM 755 C C . LEU A 1 95 ? -3.174 -3.546 8.226 1.00 96.25 95 LEU A C 1
ATOM 757 O O . LEU A 1 95 ? -3.527 -2.628 8.973 1.00 96.25 95 LEU A O 1
ATOM 761 N N . ALA A 1 96 ? -1.930 -4.028 8.223 1.00 96.56 96 ALA A N 1
ATOM 762 C CA . ALA A 1 96 ? -0.876 -3.533 9.100 1.00 96.56 96 ALA A CA 1
ATOM 763 C C . ALA A 1 96 ? -0.590 -2.043 8.861 1.00 96.56 96 ALA A C 1
ATOM 765 O O . ALA A 1 96 ? -0.565 -1.244 9.801 1.00 96.56 96 ALA A O 1
ATOM 766 N N . VAL A 1 97 ? -0.446 -1.646 7.596 1.00 95.94 97 VAL A N 1
ATOM 767 C CA . VAL A 1 97 ? -0.190 -0.254 7.206 1.00 95.94 97 VAL A CA 1
ATOM 768 C C . VAL A 1 97 ? -1.376 0.656 7.556 1.00 95.94 97 VAL A C 1
ATOM 770 O O . VAL A 1 97 ? -1.180 1.743 8.109 1.00 95.94 97 VAL A O 1
ATOM 773 N N . ALA A 1 98 ? -2.612 0.202 7.322 1.00 96.94 98 ALA A N 1
ATOM 774 C CA . ALA A 1 98 ? -3.816 0.936 7.713 1.00 96.94 98 ALA A CA 1
ATOM 775 C C . ALA A 1 98 ? -3.871 1.170 9.232 1.00 96.94 98 ALA A C 1
ATOM 777 O O . ALA A 1 98 ? -4.121 2.288 9.687 1.00 96.94 98 ALA A O 1
ATOM 778 N N . ASN A 1 99 ? -3.586 0.137 10.029 1.00 97.38 99 ASN A N 1
ATOM 779 C CA . ASN A 1 99 ? -3.537 0.226 11.489 1.00 97.38 99 ASN A CA 1
ATOM 780 C C . ASN A 1 99 ? -2.478 1.218 11.986 1.00 97.38 99 ASN A C 1
ATOM 782 O O . ASN A 1 99 ? -2.754 1.982 12.917 1.00 97.38 99 ASN A O 1
ATOM 786 N N . ILE A 1 100 ? -1.293 1.237 11.366 1.00 97.25 100 ILE A N 1
ATOM 787 C CA . ILE A 1 100 ? -0.230 2.198 11.693 1.00 97.25 100 ILE A CA 1
ATOM 788 C C . ILE A 1 100 ? -0.730 3.629 11.468 1.00 97.25 100 ILE A C 1
ATOM 790 O O . ILE A 1 100 ? -0.640 4.460 12.376 1.00 97.25 100 ILE A O 1
ATOM 794 N N . LEU A 1 101 ? -1.324 3.922 10.306 1.00 96.81 101 LEU A N 1
ATOM 795 C CA . LEU A 1 101 ? -1.853 5.258 10.005 1.00 96.81 101 LEU A CA 1
ATOM 796 C C . LEU A 1 101 ? -2.978 5.666 10.974 1.00 96.81 101 LEU A C 1
ATOM 798 O O . LEU A 1 101 ? -3.006 6.788 11.482 1.00 96.81 101 LEU A O 1
ATOM 802 N N . ILE A 1 102 ? -3.897 4.747 11.275 1.00 96.44 102 ILE A N 1
ATOM 803 C CA . ILE A 1 102 ? -5.009 4.996 12.198 1.00 96.44 102 ILE A CA 1
ATOM 804 C C . ILE A 1 102 ? -4.493 5.350 13.593 1.00 96.44 102 ILE A C 1
ATOM 806 O O . ILE A 1 102 ? -4.911 6.362 14.162 1.00 96.44 102 ILE A O 1
ATOM 810 N N . ILE A 1 103 ? -3.596 4.545 14.166 1.00 95.00 103 ILE A N 1
ATOM 811 C CA . ILE A 1 103 ? -3.134 4.757 15.542 1.00 95.00 103 ILE A CA 1
ATOM 812 C C . ILE A 1 103 ? -2.225 5.979 15.652 1.00 95.00 103 ILE A C 1
ATOM 814 O O . ILE A 1 103 ? -2.372 6.738 16.610 1.00 95.00 103 ILE A O 1
ATOM 818 N N . THR A 1 104 ? -1.360 6.231 14.667 1.00 93.81 104 THR A N 1
ATOM 819 C CA . THR A 1 104 ? -0.500 7.428 14.663 1.00 93.81 104 THR A CA 1
ATOM 820 C C . THR A 1 104 ? -1.319 8.720 14.696 1.00 93.81 104 THR A C 1
ATOM 822 O O . THR A 1 104 ? -1.051 9.591 15.522 1.00 93.81 104 THR A O 1
ATOM 825 N N . VAL A 1 105 ? -2.387 8.824 13.898 1.00 93.81 105 VAL A N 1
ATOM 826 C CA . VAL A 1 105 ? -3.296 9.986 13.939 1.00 93.81 105 VAL A CA 1
ATOM 827 C C . VAL A 1 105 ? -4.125 10.025 15.227 1.00 93.81 105 VAL A C 1
ATOM 829 O O . VAL A 1 105 ? -4.400 11.100 15.767 1.00 93.81 105 VAL A O 1
ATOM 832 N N . SER A 1 106 ? -4.506 8.865 15.762 1.00 92.31 106 SER A N 1
ATOM 833 C CA . SER A 1 106 ? -5.317 8.772 16.986 1.00 92.31 106 SER A CA 1
ATOM 834 C C . SER A 1 106 ? -4.579 9.224 18.246 1.00 92.31 106 SER A C 1
ATOM 836 O O . SER A 1 106 ? -5.228 9.676 19.191 1.00 92.31 106 SER A O 1
ATOM 838 N N . LEU A 1 107 ? -3.243 9.129 18.257 1.00 90.88 107 LEU A N 1
ATOM 839 C CA . LEU A 1 107 ? -2.388 9.602 19.351 1.00 90.88 107 LEU A CA 1
ATOM 840 C C . LEU A 1 107 ? -2.422 11.128 19.514 1.00 90.88 107 LEU A C 1
ATOM 842 O O . LEU A 1 107 ? -2.152 11.627 20.609 1.00 90.88 107 LEU A O 1
ATOM 846 N N . LEU A 1 108 ? -2.788 11.873 18.464 1.00 87.94 108 LEU A N 1
ATOM 847 C CA . LEU A 1 108 ? -2.871 13.326 18.536 1.00 87.94 108 LEU A CA 1
ATOM 848 C C . LEU A 1 108 ? -4.000 13.768 19.487 1.00 87.94 108 LEU A C 1
ATOM 850 O O . LEU A 1 108 ? -5.130 13.261 19.408 1.00 87.94 108 LEU A O 1
ATOM 854 N N . PRO A 1 109 ? -3.733 14.741 20.375 1.00 78.62 109 PRO A N 1
ATOM 855 C CA . PRO A 1 109 ? -4.727 15.242 21.312 1.00 78.62 109 PRO A CA 1
ATOM 856 C C . PRO A 1 109 ? -5.875 15.929 20.563 1.00 78.62 109 PRO A C 1
ATOM 858 O O . PRO A 1 109 ? -5.615 16.706 19.661 1.00 78.62 109 PRO A O 1
ATOM 861 N N . SER A 1 110 ? -7.135 15.678 20.939 1.00 70.88 110 SER A N 1
ATOM 862 C CA . SER A 1 110 ? -8.327 16.325 20.351 1.00 70.88 110 SER A CA 1
ATOM 863 C C . SER A 1 110 ? -8.875 17.518 21.149 1.00 70.88 110 SER A C 1
ATOM 865 O O . SER A 1 110 ? -9.981 17.988 20.908 1.00 70.88 110 SER A O 1
ATOM 867 N N . THR A 1 111 ? -8.113 18.022 22.121 1.00 70.31 111 THR A N 1
ATOM 868 C CA . THR A 1 111 ? -8.563 19.061 23.066 1.00 70.31 111 THR A CA 1
ATOM 869 C C . THR A 1 111 ? -8.732 20.442 22.433 1.00 70.31 111 THR A C 1
ATOM 871 O O . THR A 1 111 ? -9.409 21.286 23.006 1.00 70.31 111 THR A O 1
ATOM 874 N N . LEU A 1 112 ? -8.136 20.685 21.263 1.00 70.44 112 LEU A N 1
ATOM 875 C CA . LEU A 1 112 ? -8.185 21.974 20.569 1.00 70.44 112 LEU A CA 1
ATOM 876 C C . LEU A 1 112 ? -8.890 21.824 19.212 1.00 70.44 112 LEU A C 1
ATOM 878 O O . LEU A 1 112 ? -8.555 20.898 18.476 1.00 70.44 112 LEU A O 1
ATOM 882 N N . PRO A 1 113 ? -9.769 22.749 18.785 1.00 70.44 113 PRO A N 1
ATOM 883 C CA . PRO A 1 113 ? -10.434 22.673 17.476 1.00 70.44 113 PRO A CA 1
ATOM 884 C C . PRO A 1 113 ? -9.452 22.548 16.297 1.00 70.44 113 PRO A C 1
ATOM 886 O O . PRO A 1 113 ? -9.717 21.843 15.321 1.00 70.44 113 PRO A O 1
ATOM 889 N N . ALA A 1 114 ? -8.276 23.176 16.414 1.00 79.75 114 ALA A N 1
ATOM 890 C CA . ALA A 1 114 ? -7.190 23.091 15.437 1.00 79.75 114 ALA A CA 1
ATOM 891 C C . ALA A 1 114 ? -6.677 21.652 15.231 1.00 79.75 114 ALA A C 1
ATOM 893 O O . ALA A 1 114 ? -6.330 21.268 14.115 1.00 79.75 114 ALA A O 1
ATOM 894 N N . THR A 1 115 ? -6.701 20.819 16.275 1.00 83.56 115 THR A N 1
ATOM 895 C CA . THR A 1 115 ? -6.229 19.427 16.201 1.00 83.56 115 THR A CA 1
ATOM 896 C C . THR A 1 115 ? -7.157 18.534 15.384 1.00 83.56 115 THR A C 1
ATOM 898 O O . THR A 1 115 ? -6.681 17.628 14.709 1.00 83.56 115 THR A O 1
ATOM 901 N N . GLY A 1 116 ? -8.464 18.819 15.348 1.00 86.56 116 GLY A N 1
ATOM 902 C CA . GLY A 1 116 ? -9.405 18.108 14.478 1.00 86.56 116 GLY A CA 1
ATOM 903 C C . GLY A 1 116 ? -9.124 18.357 12.992 1.00 86.56 116 GLY A C 1
ATOM 904 O O . GLY A 1 116 ? -9.143 17.419 12.191 1.00 86.56 116 GLY A O 1
ATOM 905 N N . LYS A 1 117 ? -8.791 19.607 12.629 1.00 89.88 117 LYS A N 1
ATOM 906 C CA . LYS A 1 117 ? -8.363 19.970 11.266 1.00 89.88 117 LYS A CA 1
ATOM 907 C C . LYS A 1 117 ? -7.024 19.319 10.911 1.00 89.88 117 LYS A C 1
ATOM 909 O O . LYS A 1 117 ? -6.899 18.758 9.826 1.00 89.88 117 LYS A O 1
ATOM 914 N N . LEU A 1 118 ? -6.067 19.324 11.841 1.00 90.88 118 LEU A N 1
ATOM 915 C CA . LEU A 1 118 ? -4.771 18.673 11.655 1.00 90.88 118 LEU A CA 1
ATOM 916 C C . LEU A 1 118 ? -4.915 17.157 11.464 1.00 90.88 118 LEU A C 1
ATOM 918 O O . LEU A 1 118 ? -4.344 16.613 10.529 1.00 90.88 118 LEU A O 1
ATOM 922 N N . LYS A 1 119 ? -5.730 16.476 12.282 1.00 92.56 119 LYS A N 1
ATOM 923 C CA . LYS A 1 119 ? -6.033 15.045 12.111 1.00 92.56 119 LYS A CA 1
ATOM 924 C C . LYS A 1 119 ? -6.643 14.749 10.746 1.00 92.56 119 LYS A C 1
ATOM 926 O O . LYS A 1 119 ? -6.244 13.784 10.103 1.00 92.56 119 LYS A O 1
ATOM 931 N N . LYS A 1 120 ? -7.587 15.585 10.293 1.00 93.50 120 LYS A N 1
ATOM 932 C CA . LYS A 1 120 ? -8.190 15.457 8.961 1.00 93.50 120 LYS A CA 1
ATOM 933 C C . LYS A 1 120 ? -7.137 15.552 7.859 1.00 93.50 120 LYS A C 1
ATOM 935 O O . LYS A 1 120 ? -7.119 14.707 6.968 1.00 93.50 120 LYS A O 1
ATOM 940 N N . PHE A 1 121 ? -6.266 16.555 7.945 1.00 93.62 121 PHE A N 1
ATOM 941 C CA . PHE A 1 121 ? -5.184 16.758 6.989 1.00 93.62 121 PHE A CA 1
ATOM 942 C C . PHE A 1 121 ? -4.181 15.600 7.006 1.00 93.62 121 PHE A C 1
ATOM 944 O O . PHE A 1 121 ? -3.957 14.990 5.970 1.00 93.62 121 PHE A O 1
ATOM 951 N N . LEU A 1 122 ? -3.639 15.239 8.173 1.00 94.25 122 LEU A N 1
ATOM 952 C CA . LEU A 1 122 ? -2.633 14.181 8.306 1.00 94.25 122 LEU A CA 1
ATOM 953 C C . LEU A 1 122 ? -3.163 12.814 7.881 1.00 94.25 122 LEU A C 1
ATOM 955 O O . LEU A 1 122 ? -2.460 12.071 7.207 1.00 94.25 122 LEU A O 1
ATOM 959 N N . PHE A 1 123 ? -4.405 12.481 8.235 1.00 95.50 123 PHE A N 1
ATOM 960 C CA . PHE A 1 123 ? -4.997 11.212 7.826 1.00 95.50 123 PHE A CA 1
ATOM 961 C C . PHE A 1 123 ? -5.315 11.184 6.328 1.00 95.50 123 PHE A C 1
ATOM 963 O O . PHE A 1 123 ? -5.108 10.158 5.687 1.00 95.50 123 PHE A O 1
ATOM 970 N N . GLY A 1 124 ? -5.780 12.300 5.756 1.00 94.94 124 GLY A N 1
ATOM 971 C CA . GLY A 1 124 ? -6.009 12.422 4.314 1.00 94.94 124 GLY A CA 1
ATOM 972 C C . GLY A 1 124 ? -4.709 12.344 3.512 1.00 94.94 124 GLY A C 1
ATOM 973 O O . GLY A 1 124 ? -4.609 11.535 2.597 1.00 94.94 124 GLY A O 1
ATOM 974 N N . ALA A 1 125 ? -3.689 13.113 3.903 1.00 94.69 125 ALA A N 1
ATOM 975 C CA . ALA A 1 125 ? -2.364 13.096 3.286 1.00 94.69 125 ALA A CA 1
ATOM 976 C C . ALA A 1 125 ? -1.676 11.733 3.452 1.00 94.69 125 ALA A C 1
ATOM 978 O O . ALA A 1 125 ? -1.134 11.195 2.493 1.00 94.69 125 ALA A O 1
ATOM 979 N N . GLY A 1 126 ? -1.757 11.133 4.643 1.00 95.38 126 GLY A N 1
ATOM 980 C CA . GLY A 1 126 ? -1.257 9.784 4.891 1.00 95.38 126 GLY A CA 1
ATOM 981 C C . GLY A 1 126 ? -1.961 8.743 4.021 1.00 95.38 126 GLY A C 1
ATOM 982 O O . GLY A 1 126 ? -1.291 7.931 3.397 1.00 95.38 126 GLY A O 1
ATOM 983 N N . SER A 1 127 ? -3.292 8.806 3.902 1.00 95.12 127 SER A N 1
ATOM 984 C CA . SER A 1 127 ? -4.047 7.912 3.011 1.00 95.12 127 SER A CA 1
ATOM 985 C C . SER A 1 127 ? -3.634 8.105 1.550 1.00 95.12 127 SER A C 1
ATOM 987 O O . SER A 1 127 ? -3.392 7.125 0.859 1.00 95.12 127 SER A O 1
ATOM 989 N N . LEU A 1 128 ? -3.472 9.353 1.096 1.00 94.12 128 LEU A N 1
ATOM 990 C CA . LEU A 1 128 ? -3.021 9.664 -0.262 1.00 94.12 128 LEU A CA 1
ATOM 991 C C . LEU A 1 128 ? -1.639 9.064 -0.562 1.00 94.12 128 LEU A C 1
ATOM 993 O O . LEU A 1 128 ? -1.455 8.448 -1.608 1.00 94.12 128 LEU A O 1
ATOM 997 N N . LEU A 1 129 ? -0.689 9.195 0.370 1.00 94.00 129 LEU A N 1
ATOM 998 C CA . LEU A 1 129 ? 0.644 8.600 0.238 1.00 94.00 129 LEU A CA 1
ATOM 999 C C . LEU A 1 129 ? 0.584 7.071 0.162 1.00 94.00 129 LEU A C 1
ATOM 1001 O O . LEU A 1 129 ? 1.286 6.474 -0.649 1.00 94.00 129 LEU A O 1
ATOM 1005 N N . LEU A 1 130 ? -0.272 6.434 0.968 1.00 93.94 130 LEU A N 1
ATOM 1006 C CA . LEU A 1 130 ? -0.470 4.983 0.917 1.00 93.94 130 LEU A CA 1
ATOM 1007 C C . LEU A 1 130 ? -1.106 4.519 -0.393 1.00 93.94 130 LEU A C 1
ATOM 1009 O O . LEU A 1 130 ? -0.817 3.424 -0.865 1.00 93.94 130 LEU A O 1
ATOM 1013 N N . PHE A 1 131 ? -1.978 5.337 -0.971 1.00 93.50 131 PHE A N 1
ATOM 1014 C CA . PHE A 1 131 ? -2.693 5.022 -2.201 1.00 93.50 131 PHE A CA 1
ATOM 1015 C C . PHE A 1 131 ? -1.831 5.190 -3.455 1.00 93.50 131 PHE A C 1
ATOM 1017 O O . PHE A 1 131 ? -2.124 4.562 -4.469 1.00 93.50 131 PHE A O 1
ATOM 1024 N N . LEU A 1 132 ? -0.762 5.989 -3.387 1.00 91.44 132 LEU A N 1
ATOM 1025 C CA . LEU A 1 132 ? 0.081 6.346 -4.528 1.00 91.44 132 LEU A CA 1
ATOM 1026 C C . LEU A 1 132 ? 0.661 5.129 -5.277 1.00 91.44 132 LEU A C 1
ATOM 1028 O O . LEU A 1 132 ? 0.506 5.089 -6.496 1.00 91.44 132 LEU A O 1
ATOM 1032 N N . PRO A 1 133 ? 1.243 4.098 -4.626 1.00 90.94 133 PRO A N 1
ATOM 1033 C CA . PRO A 1 133 ? 1.721 2.914 -5.344 1.00 90.94 133 PRO A CA 1
ATOM 1034 C C . PRO A 1 133 ? 0.612 2.195 -6.119 1.00 90.94 133 PRO A C 1
ATOM 1036 O O . PRO A 1 133 ? 0.829 1.753 -7.241 1.00 90.94 133 PRO A O 1
ATOM 1039 N N . VAL A 1 134 ? -0.594 2.109 -5.551 1.00 92.31 134 VAL A N 1
ATOM 1040 C CA . VAL A 1 134 ? -1.736 1.452 -6.205 1.00 92.31 134 VAL A CA 1
ATOM 1041 C C . VAL A 1 134 ? -2.296 2.311 -7.339 1.00 92.31 134 VAL A C 1
ATOM 1043 O O . VAL A 1 134 ? -2.704 1.776 -8.366 1.00 92.31 134 VAL A O 1
ATOM 1046 N N . LEU A 1 135 ? -2.251 3.638 -7.200 1.00 90.88 135 LEU A N 1
ATOM 1047 C CA . LEU A 1 135 ? -2.592 4.565 -8.278 1.00 90.88 135 LEU A CA 1
ATOM 1048 C C . LEU A 1 135 ? -1.643 4.406 -9.475 1.00 90.88 135 LEU A C 1
ATOM 1050 O O . LEU A 1 135 ? -2.114 4.375 -10.608 1.00 90.88 135 LEU A O 1
ATOM 1054 N N . ILE A 1 136 ? -0.335 4.252 -9.231 1.00 90.06 136 ILE A N 1
ATOM 1055 C CA . ILE A 1 136 ? 0.653 3.976 -10.288 1.00 90.06 136 ILE A CA 1
ATOM 1056 C C . ILE A 1 136 ? 0.319 2.660 -11.000 1.00 90.06 136 ILE A C 1
ATOM 1058 O O . ILE A 1 136 ? 0.324 2.624 -12.227 1.00 90.06 136 ILE A O 1
ATOM 1062 N N . LEU A 1 137 ? -0.014 1.599 -10.254 1.00 91.19 137 LEU A N 1
ATOM 1063 C CA . LEU A 1 137 ? -0.377 0.304 -10.844 1.00 91.19 137 LEU A CA 1
ATOM 1064 C C . LEU A 1 137 ? -1.612 0.403 -11.748 1.00 91.19 137 LEU A C 1
ATOM 1066 O O . LEU A 1 137 ? -1.595 -0.121 -12.858 1.00 91.19 137 LEU A O 1
ATOM 1070 N N . TRP A 1 138 ? -2.665 1.093 -11.302 1.00 90.69 138 TRP A N 1
ATOM 1071 C CA . TRP A 1 138 ? -3.857 1.314 -12.126 1.00 90.69 138 TRP A CA 1
ATOM 1072 C C . TRP A 1 138 ? -3.574 2.192 -13.344 1.00 90.69 138 TRP A C 1
ATOM 1074 O O . TRP A 1 138 ? -4.056 1.887 -14.430 1.00 90.69 138 TRP A O 1
ATOM 1084 N N . GLY A 1 139 ? -2.782 3.257 -13.184 1.00 88.56 139 GLY A N 1
ATOM 1085 C CA . GLY A 1 139 ? -2.379 4.120 -14.295 1.00 88.56 139 GLY A CA 1
ATOM 1086 C C . GLY A 1 139 ? -1.620 3.348 -15.372 1.00 88.56 139 GLY A C 1
ATOM 1087 O O . GLY A 1 139 ? -1.940 3.466 -16.552 1.00 88.56 139 GLY A O 1
ATOM 1088 N N . TYR A 1 140 ? -0.683 2.493 -14.959 1.00 88.75 140 TYR A N 1
ATOM 1089 C CA . TYR A 1 140 ? 0.047 1.618 -15.871 1.00 88.75 140 TYR A CA 1
ATOM 1090 C C . TYR A 1 140 ? -0.874 0.596 -16.547 1.00 88.75 140 TYR A C 1
ATOM 1092 O O . TYR A 1 140 ? -0.822 0.432 -17.762 1.00 88.75 140 TYR A O 1
ATOM 1100 N N . TYR A 1 141 ? -1.781 -0.030 -15.790 1.00 89.69 141 TYR A N 1
ATOM 1101 C CA . TYR A 1 141 ? -2.746 -0.979 -16.343 1.00 89.69 141 TYR A CA 1
ATOM 1102 C C . TYR A 1 141 ? -3.670 -0.341 -17.390 1.00 89.69 141 TYR A C 1
ATOM 1104 O O . TYR A 1 141 ? -3.904 -0.939 -18.433 1.00 89.69 141 TYR A O 1
ATOM 1112 N N . PHE A 1 142 ? -4.169 0.879 -17.169 1.00 86.56 142 PHE A N 1
ATOM 1113 C CA . PHE A 1 142 ? -5.003 1.557 -18.169 1.00 86.56 142 PHE A CA 1
ATOM 1114 C C . PHE A 1 142 ? -4.246 1.928 -19.446 1.00 86.56 142 PHE A C 1
ATOM 1116 O O . PHE A 1 142 ? -4.882 2.085 -20.486 1.00 86.56 142 PHE A O 1
ATOM 1123 N N . SER A 1 143 ? -2.924 2.074 -19.371 1.00 85.75 143 SER A N 1
ATOM 1124 C CA . SER A 1 143 ? -2.097 2.425 -20.522 1.00 85.75 143 SER A CA 1
ATOM 1125 C C . SER A 1 143 ? -1.630 1.194 -21.305 1.00 85.75 143 SER A C 1
ATOM 1127 O O . SER A 1 143 ? -1.807 1.117 -22.517 1.00 85.75 143 SER A O 1
ATOM 1129 N N . GLU A 1 144 ? -1.087 0.199 -20.601 1.00 85.94 144 GLU A N 1
ATOM 1130 C CA . GLU A 1 144 ? -0.391 -0.949 -21.198 1.00 85.94 144 GLU A CA 1
ATOM 1131 C C . GLU A 1 144 ? -1.181 -2.265 -21.084 1.00 85.94 144 GLU A C 1
ATOM 1133 O O . GLU A 1 144 ? -0.710 -3.308 -21.534 1.00 85.94 144 GLU A O 1
ATOM 1138 N N . SER A 1 145 ? -2.360 -2.255 -20.442 1.00 88.31 145 SER A N 1
ATOM 1139 C CA . SER A 1 145 ? -3.191 -3.447 -20.166 1.00 88.31 145 SER A CA 1
ATOM 1140 C C . SER A 1 145 ? -2.416 -4.607 -19.530 1.00 88.31 145 SER A C 1
ATOM 1142 O O . SER A 1 145 ? -2.739 -5.778 -19.720 1.00 88.31 145 SER A O 1
ATOM 1144 N N . SER A 1 146 ? -1.369 -4.286 -18.770 1.00 89.12 146 SER A N 1
ATOM 1145 C CA . SER A 1 146 ? -0.426 -5.256 -18.224 1.00 89.12 146 SER A CA 1
ATOM 1146 C C . SER A 1 146 ? -0.046 -4.929 -16.783 1.00 89.12 146 SER A C 1
ATOM 1148 O O . SER A 1 146 ? -0.341 -3.857 -16.246 1.00 89.12 146 SER A O 1
ATOM 1150 N N . TRP A 1 147 ? 0.573 -5.903 -16.116 1.00 90.25 147 TRP A N 1
ATOM 1151 C CA . TRP A 1 147 ? 1.087 -5.730 -14.766 1.00 90.25 147 TRP A CA 1
ATOM 1152 C C . TRP A 1 147 ? 2.442 -5.011 -14.794 1.00 90.25 147 TRP A C 1
ATOM 1154 O O . TRP A 1 147 ? 3.345 -5.417 -15.523 1.00 90.25 147 TRP A O 1
ATOM 1164 N N . LEU A 1 148 ? 2.606 -3.991 -13.947 1.00 90.62 148 LEU A N 1
ATOM 1165 C CA . LEU A 1 148 ? 3.844 -3.217 -13.855 1.00 90.62 148 LEU A CA 1
ATOM 1166 C C . LEU A 1 148 ? 5.041 -4.106 -13.484 1.00 90.62 148 LEU A C 1
ATOM 1168 O O . LEU A 1 148 ? 5.044 -4.772 -12.445 1.00 90.62 148 LEU A O 1
ATOM 1172 N N . ASN A 1 149 ? 6.077 -4.085 -14.316 1.00 89.44 149 ASN A N 1
ATOM 1173 C CA . ASN A 1 149 ? 7.318 -4.828 -14.116 1.00 89.44 149 ASN A CA 1
ATOM 1174 C C . ASN A 1 149 ? 8.511 -3.881 -13.885 1.00 89.44 149 ASN A C 1
ATOM 1176 O O . ASN A 1 149 ? 8.377 -2.658 -13.926 1.00 89.44 149 ASN A O 1
ATOM 1180 N N . VAL A 1 150 ? 9.686 -4.457 -13.614 1.00 88.88 150 VAL A N 1
ATOM 1181 C CA . VAL A 1 150 ? 10.919 -3.693 -13.361 1.00 88.88 150 VAL A CA 1
ATOM 1182 C C . VAL A 1 150 ? 11.285 -2.811 -14.555 1.00 88.88 150 VAL A C 1
ATOM 1184 O O . VAL A 1 150 ? 11.632 -1.651 -14.355 1.00 88.88 150 VAL A O 1
ATOM 1187 N N . ASP A 1 151 ? 11.145 -3.320 -15.780 1.00 88.12 151 ASP A N 1
ATOM 1188 C CA . ASP A 1 151 ? 11.469 -2.571 -16.999 1.00 88.12 151 ASP A CA 1
ATOM 1189 C C . ASP A 1 151 ? 10.575 -1.338 -17.168 1.00 88.12 151 ASP A C 1
ATOM 1191 O O . ASP A 1 151 ? 11.072 -0.259 -17.475 1.00 88.12 151 ASP A O 1
ATOM 1195 N N . GLY A 1 152 ? 9.275 -1.458 -16.880 1.00 88.56 152 GLY A N 1
ATOM 1196 C CA . GLY A 1 152 ? 8.332 -0.342 -16.917 1.00 88.56 152 GLY A CA 1
ATOM 1197 C C . GLY A 1 152 ? 8.662 0.737 -15.886 1.00 88.56 152 GLY A C 1
ATOM 1198 O O . GLY A 1 152 ? 8.647 1.923 -16.208 1.00 88.56 152 GLY A O 1
ATOM 1199 N N . VAL A 1 153 ? 9.030 0.355 -14.656 1.00 89.88 153 VAL A N 1
ATOM 1200 C CA . VAL A 1 153 ? 9.471 1.342 -13.652 1.00 89.88 153 VAL A CA 1
ATOM 1201 C C . VAL A 1 153 ? 10.809 1.970 -14.048 1.00 89.88 153 VAL A C 1
ATOM 1203 O O . VAL A 1 153 ? 10.996 3.170 -13.863 1.00 89.88 153 VAL A O 1
ATOM 1206 N N . MET A 1 154 ? 11.734 1.198 -14.620 1.00 89.06 154 MET A N 1
ATOM 1207 C CA . MET A 1 154 ? 13.012 1.724 -15.102 1.00 89.06 154 MET A CA 1
ATOM 1208 C C . MET A 1 154 ? 12.846 2.690 -16.271 1.00 89.06 154 MET A C 1
ATOM 1210 O O . MET A 1 154 ? 13.507 3.725 -16.268 1.00 89.06 154 MET A O 1
ATOM 1214 N N . ALA A 1 155 ? 11.941 2.408 -17.209 1.00 86.94 155 ALA A N 1
ATOM 1215 C CA . ALA A 1 155 ? 11.598 3.325 -18.290 1.00 86.94 155 ALA A CA 1
ATOM 1216 C C . ALA A 1 155 ? 11.110 4.666 -17.724 1.00 86.94 155 ALA A C 1
ATOM 1218 O O . ALA A 1 155 ? 11.627 5.712 -18.100 1.00 86.94 155 ALA A O 1
ATOM 1219 N N . LEU A 1 156 ? 10.220 4.639 -16.724 1.00 85.69 156 LEU A N 1
ATOM 1220 C CA . LEU A 1 156 ? 9.760 5.853 -16.039 1.00 85.69 156 LEU A CA 1
ATOM 1221 C C . LEU A 1 156 ? 10.896 6.612 -15.332 1.00 85.69 156 LEU A C 1
ATOM 1223 O O . LEU A 1 156 ? 10.901 7.839 -15.337 1.00 85.69 156 LEU A O 1
ATOM 1227 N N . LEU A 1 157 ? 11.853 5.907 -14.718 1.00 86.12 157 LEU A N 1
ATOM 1228 C CA . LEU A 1 157 ? 13.000 6.527 -14.037 1.00 86.12 157 LEU A CA 1
ATOM 1229 C C . LEU A 1 157 ? 14.033 7.121 -15.004 1.00 86.12 157 LEU A C 1
ATOM 1231 O O . LEU A 1 157 ? 14.758 8.038 -14.622 1.00 86.12 157 LEU A O 1
ATOM 1235 N N . GLN A 1 158 ? 14.127 6.583 -16.220 1.00 86.81 158 GLN A N 1
ATOM 1236 C CA . GLN A 1 158 ? 15.073 7.010 -17.255 1.00 86.81 158 GLN A CA 1
ATOM 1237 C C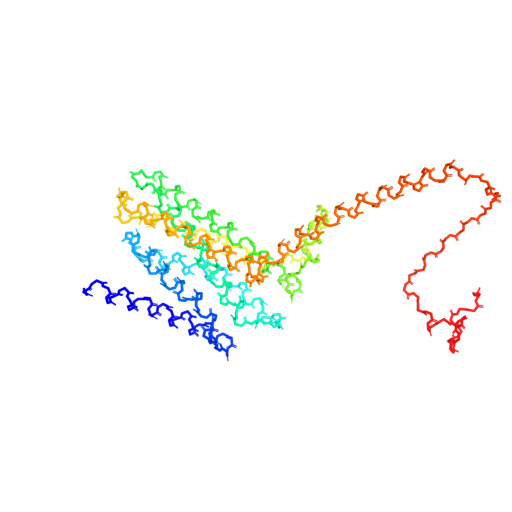 . GLN A 1 158 ? 14.465 8.010 -18.247 1.00 86.81 158 GLN A C 1
ATOM 1239 O O . GLN A 1 158 ? 15.199 8.602 -19.039 1.00 86.81 158 GLN A O 1
ATOM 1244 N N . THR A 1 159 ? 13.147 8.209 -18.196 1.00 89.75 159 THR A N 1
ATOM 1245 C CA . THR A 1 159 ? 12.425 9.108 -19.093 1.00 89.75 159 THR A CA 1
ATOM 1246 C C . THR A 1 159 ? 12.817 10.567 -18.861 1.00 89.75 159 THR A C 1
ATOM 1248 O O . THR A 1 159 ? 13.146 10.990 -17.748 1.00 89.75 159 THR A O 1
ATOM 1251 N N . ASN A 1 160 ? 12.746 11.367 -19.920 1.00 92.62 160 ASN A N 1
ATOM 1252 C CA . ASN A 1 160 ? 12.941 12.814 -19.843 1.00 92.62 160 ASN A CA 1
ATOM 1253 C C . ASN A 1 160 ? 11.597 13.567 -19.846 1.00 92.62 160 ASN A C 1
ATOM 1255 O O . ASN A 1 160 ? 10.537 12.994 -20.086 1.00 92.62 160 ASN A O 1
ATOM 1259 N N . THR A 1 161 ? 11.624 14.878 -19.589 1.00 90.75 161 THR A N 1
ATOM 1260 C CA . THR A 1 161 ? 10.399 15.694 -19.507 1.00 90.75 161 THR A CA 1
ATOM 1261 C C . THR A 1 161 ? 9.587 15.711 -20.798 1.00 90.75 161 THR A C 1
ATOM 1263 O O . THR A 1 161 ? 8.363 15.768 -20.727 1.00 90.75 161 THR A O 1
ATOM 1266 N N . SER A 1 162 ? 10.241 15.67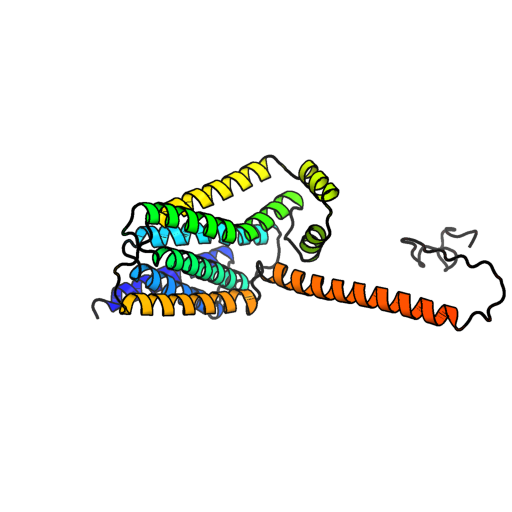8 -21.962 1.00 91.50 162 SER A N 1
ATOM 1267 C CA . SER A 1 162 ? 9.554 15.705 -23.257 1.00 91.50 162 SER A CA 1
ATOM 1268 C C . SER A 1 162 ? 8.838 14.382 -23.515 1.00 91.50 162 SER A C 1
ATOM 1270 O O . SER A 1 162 ? 7.647 14.386 -23.806 1.00 91.50 162 SER A O 1
ATOM 1272 N N . GLU A 1 163 ? 9.526 13.262 -23.290 1.00 86.62 163 GLU A N 1
ATOM 1273 C CA . GLU A 1 163 ? 8.964 11.911 -23.412 1.00 86.62 163 GLU A CA 1
ATOM 1274 C C . GLU A 1 163 ? 7.796 11.692 -22.437 1.00 86.62 163 GLU A C 1
ATOM 1276 O O . GLU A 1 163 ? 6.752 11.171 -22.820 1.00 86.62 163 GLU A O 1
ATOM 1281 N N . ALA A 1 164 ? 7.915 12.179 -21.196 1.00 86.50 164 ALA A N 1
ATOM 1282 C CA . ALA A 1 164 ? 6.829 12.112 -20.222 1.00 86.50 164 ALA A CA 1
ATOM 1283 C C . ALA A 1 164 ? 5.582 12.893 -20.675 1.00 86.50 164 ALA A C 1
ATOM 1285 O O . ALA A 1 164 ? 4.460 12.425 -20.485 1.00 86.50 164 ALA A O 1
ATOM 1286 N N . VAL A 1 165 ? 5.755 14.084 -21.259 1.00 88.62 165 VAL A N 1
ATOM 1287 C CA . VAL A 1 165 ? 4.633 14.893 -21.760 1.00 88.62 165 VAL A CA 1
ATOM 1288 C C . VAL A 1 165 ? 3.985 14.236 -22.974 1.00 88.62 165 VAL A C 1
ATOM 1290 O O . VAL A 1 165 ? 2.759 14.157 -23.014 1.00 88.62 165 VAL A O 1
ATOM 1293 N N . GLU A 1 166 ? 4.777 13.734 -23.922 1.00 89.25 166 GLU A N 1
ATOM 1294 C CA . GLU A 1 166 ? 4.270 13.000 -25.089 1.00 89.25 166 GLU A CA 1
ATOM 1295 C C . GLU A 1 166 ? 3.494 11.747 -24.662 1.00 89.25 166 GLU A C 1
ATOM 1297 O O . GLU A 1 166 ? 2.367 11.540 -25.111 1.00 89.25 166 GLU A O 1
ATOM 1302 N N . TYR A 1 167 ? 4.026 10.971 -23.712 1.00 85.69 167 TYR A N 1
ATOM 1303 C CA . TYR A 1 167 ? 3.338 9.801 -23.164 1.00 85.69 167 TYR A CA 1
ATOM 1304 C C . TYR A 1 167 ? 2.015 10.177 -22.496 1.00 85.69 167 TYR A C 1
ATOM 1306 O O . TYR A 1 167 ? 0.993 9.535 -22.725 1.00 85.69 167 TYR A O 1
ATOM 1314 N N . LEU A 1 168 ? 2.002 11.238 -21.682 1.00 84.50 168 LEU A N 1
ATOM 1315 C CA . LEU A 1 168 ? 0.777 11.717 -21.050 1.00 84.50 168 LEU A CA 1
ATOM 1316 C C . LEU A 1 168 ? -0.246 12.185 -22.087 1.00 84.50 168 LEU A C 1
ATOM 1318 O O . LEU A 1 168 ? -1.424 11.902 -21.917 1.00 84.50 168 LEU A O 1
ATOM 1322 N N . GLN A 1 169 ? 0.167 12.860 -23.158 1.00 86.38 169 GLN A N 1
ATOM 1323 C CA . GLN A 1 169 ? -0.747 13.298 -24.217 1.00 86.38 169 GLN A CA 1
ATOM 1324 C C . GLN A 1 169 ? -1.343 12.125 -25.002 1.00 86.38 169 GLN A C 1
ATOM 1326 O O . GLN A 1 169 ? -2.524 12.172 -25.340 1.00 86.38 169 GLN A O 1
ATOM 1331 N N . ASP A 1 170 ? -0.558 11.076 -25.249 1.00 86.00 170 ASP A N 1
ATOM 1332 C CA . ASP A 1 170 ? -1.011 9.888 -25.977 1.00 86.00 170 ASP A CA 1
ATOM 1333 C C . ASP A 1 170 ? -1.864 8.948 -25.103 1.00 86.00 170 ASP A C 1
ATOM 1335 O O . ASP A 1 170 ? -2.840 8.359 -25.571 1.00 86.00 170 ASP A O 1
ATOM 1339 N N . LYS A 1 171 ? -1.524 8.811 -23.812 1.00 83.38 171 LYS A N 1
ATOM 1340 C CA . LYS A 1 171 ? -2.088 7.781 -22.918 1.00 83.38 171 LYS A CA 1
ATOM 1341 C C . LYS A 1 171 ? -3.063 8.291 -21.854 1.00 83.38 171 LYS A C 1
ATOM 1343 O O . LYS A 1 171 ? -3.775 7.474 -21.262 1.00 83.38 171 LYS A O 1
ATOM 1348 N N . LEU A 1 172 ? -3.164 9.602 -21.588 1.00 81.25 172 LEU A N 1
ATOM 1349 C CA . LEU A 1 172 ? -4.203 10.133 -20.687 1.00 81.25 172 LEU A CA 1
ATOM 1350 C C . LEU A 1 172 ? -5.581 10.043 -21.338 1.00 81.25 172 LEU A C 1
ATOM 1352 O O . LEU A 1 172 ? -6.068 10.965 -21.989 1.00 81.25 172 LEU A O 1
ATOM 1356 N N . SER A 1 173 ? -6.268 8.943 -21.065 1.00 82.25 173 SER A N 1
ATOM 1357 C CA . SER A 1 173 ? -7.690 8.823 -21.356 1.00 82.25 173 SER A CA 1
ATOM 1358 C C . SER A 1 173 ? -8.544 9.588 -20.336 1.00 82.25 173 SER A C 1
ATOM 1360 O O . SER A 1 173 ? -8.175 9.763 -19.169 1.00 82.25 173 SER A O 1
ATOM 1362 N N . TYR A 1 174 ? -9.763 9.970 -20.734 1.00 83.44 174 TYR A N 1
ATOM 1363 C CA . TYR A 1 174 ? -10.770 10.487 -19.797 1.00 83.44 174 TYR A CA 1
ATOM 1364 C C . TYR A 1 174 ? -11.049 9.509 -18.642 1.00 83.44 174 TYR A C 1
ATOM 1366 O O . TYR A 1 174 ? -11.327 9.940 -17.523 1.00 83.44 174 TYR A O 1
ATOM 1374 N N . ALA A 1 175 ? -10.917 8.198 -18.882 1.00 79.75 175 ALA A N 1
ATOM 1375 C CA . ALA A 1 175 ? -11.051 7.173 -17.852 1.00 79.75 175 ALA A CA 1
ATOM 1376 C C . ALA A 1 175 ? -9.962 7.295 -16.771 1.00 79.75 175 ALA A C 1
ATOM 1378 O O . ALA A 1 175 ? -10.281 7.245 -15.582 1.00 79.75 175 ALA A O 1
ATOM 1379 N N . ALA A 1 176 ? -8.706 7.543 -17.159 1.00 81.88 176 ALA A N 1
ATOM 1380 C CA . ALA A 1 176 ? -7.611 7.766 -16.215 1.00 81.88 176 ALA A CA 1
ATOM 1381 C C . ALA A 1 176 ? -7.850 9.016 -15.347 1.00 81.88 176 ALA A C 1
ATOM 1383 O O . ALA A 1 176 ? -7.657 8.970 -14.131 1.00 81.88 176 ALA A O 1
ATOM 1384 N N . LEU A 1 177 ? -8.349 10.110 -15.934 1.00 85.00 177 LEU A N 1
ATOM 1385 C CA . LEU A 1 177 ? -8.686 11.334 -15.193 1.00 85.00 177 LEU A CA 1
ATOM 1386 C C . LEU A 1 177 ? -9.812 11.112 -14.175 1.00 85.00 177 LEU A C 1
ATOM 1388 O O . LEU A 1 177 ? -9.692 11.527 -13.018 1.00 85.00 177 LEU A O 1
ATOM 1392 N N . ILE A 1 178 ? -10.883 10.419 -14.578 1.00 87.75 178 ILE A N 1
ATOM 1393 C CA . ILE A 1 178 ? -11.975 10.035 -13.672 1.00 87.75 178 ILE A CA 1
ATOM 1394 C C . ILE A 1 178 ? -11.417 9.193 -12.520 1.00 87.75 178 ILE A C 1
ATOM 1396 O O . ILE A 1 178 ? -11.723 9.460 -11.356 1.00 87.75 178 ILE A O 1
ATOM 1400 N N . PHE A 1 179 ? -10.543 8.232 -12.813 1.00 85.12 179 PHE A N 1
ATOM 1401 C CA . PHE A 1 179 ? -9.958 7.359 -11.801 1.00 85.12 179 PHE A CA 1
ATOM 1402 C C . PHE A 1 179 ? -9.056 8.104 -10.803 1.00 85.12 179 PHE A C 1
ATOM 1404 O O . PHE A 1 179 ? -9.175 7.907 -9.592 1.00 85.12 179 PHE A O 1
ATOM 1411 N N . ILE A 1 180 ? -8.211 9.024 -11.281 1.00 87.81 180 ILE A N 1
ATOM 1412 C CA . ILE A 1 180 ? -7.393 9.895 -10.421 1.00 87.81 180 ILE A CA 1
ATOM 1413 C C . ILE A 1 180 ? -8.296 10.744 -9.518 1.00 87.81 180 ILE A C 1
ATOM 1415 O O . ILE A 1 180 ? -8.067 10.831 -8.309 1.00 87.81 180 ILE A O 1
ATOM 1419 N N . SER A 1 181 ? -9.358 11.333 -10.079 1.00 89.94 181 SER A N 1
ATOM 1420 C CA . SER A 1 181 ? -10.307 12.147 -9.312 1.00 89.94 181 SER A CA 1
ATOM 1421 C C . SER A 1 181 ? -11.034 11.337 -8.230 1.00 89.94 181 SER A C 1
ATOM 1423 O O . SER A 1 181 ? -11.178 11.809 -7.099 1.00 89.94 181 SER A O 1
ATOM 1425 N N . LEU A 1 182 ? -11.403 10.085 -8.530 1.00 91.25 182 LEU A N 1
ATOM 1426 C CA . LEU A 1 182 ? -11.989 9.141 -7.580 1.00 91.25 182 LEU A CA 1
ATOM 1427 C C . LEU A 1 182 ? -11.021 8.855 -6.424 1.00 91.25 182 LEU A C 1
ATOM 1429 O O . LEU A 1 182 ? -11.419 8.926 -5.262 1.00 91.25 182 LEU A O 1
ATOM 1433 N N . TYR A 1 183 ? -9.744 8.601 -6.717 1.00 89.12 183 TYR A N 1
ATOM 1434 C CA . TYR A 1 183 ? -8.715 8.365 -5.699 1.00 89.12 183 TYR A CA 1
ATOM 1435 C C . TYR A 1 183 ? -8.502 9.575 -4.781 1.00 89.12 183 TYR A C 1
ATOM 1437 O O . TYR A 1 183 ? -8.447 9.427 -3.556 1.00 89.12 183 TYR A O 1
ATOM 1445 N N . LEU A 1 184 ? -8.447 10.784 -5.348 1.00 90.38 184 LEU A N 1
ATOM 1446 C CA . LEU A 1 184 ? -8.356 12.026 -4.574 1.00 90.38 184 LEU A CA 1
ATOM 1447 C C . LEU A 1 184 ? -9.595 12.228 -3.692 1.00 90.38 184 LEU A C 1
ATOM 1449 O O . LEU A 1 184 ? -9.472 12.569 -2.512 1.00 90.38 184 LEU A O 1
ATOM 1453 N N . MET A 1 185 ? -10.789 11.961 -4.226 1.00 92.88 185 MET A N 1
ATOM 1454 C CA . MET A 1 185 ? -12.036 12.029 -3.466 1.00 92.88 185 MET A CA 1
ATOM 1455 C C . MET A 1 185 ? -12.036 11.033 -2.297 1.00 92.88 185 MET A C 1
ATOM 1457 O O . MET A 1 185 ? -12.401 11.408 -1.180 1.00 92.88 185 MET A O 1
ATOM 1461 N N . LEU A 1 186 ? -11.584 9.794 -2.514 1.00 92.00 186 LEU A N 1
ATOM 1462 C CA . LEU A 1 186 ? -11.471 8.772 -1.470 1.00 92.00 186 LEU A CA 1
ATOM 1463 C C . LEU A 1 186 ? -10.464 9.169 -0.383 1.00 92.00 186 LEU A C 1
ATOM 1465 O O . LEU A 1 186 ? -10.756 8.998 0.801 1.00 92.00 186 LEU A O 1
ATOM 1469 N N . ALA A 1 187 ? -9.327 9.774 -0.743 1.00 90.56 187 ALA A N 1
ATOM 1470 C CA . ALA A 1 187 ? -8.364 10.301 0.227 1.00 90.56 187 ALA A CA 1
ATOM 1471 C C . ALA A 1 187 ? -8.957 11.455 1.065 1.00 90.56 187 ALA A C 1
ATOM 1473 O O . ALA A 1 187 ? -8.807 11.491 2.291 1.00 90.56 187 ALA A O 1
ATOM 1474 N N . CYS A 1 188 ? -9.707 12.364 0.436 1.00 90.88 188 CYS A N 1
ATOM 1475 C CA . CYS A 1 188 ? -10.438 13.435 1.122 1.00 90.88 188 CYS A CA 1
ATOM 1476 C C . CYS A 1 188 ? -11.535 12.893 2.062 1.00 90.88 188 CYS A C 1
ATOM 1478 O O . CYS A 1 188 ? -11.706 13.381 3.190 1.00 90.88 188 CYS A O 1
ATOM 1480 N N . ALA A 1 189 ? -12.268 11.865 1.624 1.00 91.38 189 ALA A N 1
ATOM 1481 C CA . ALA A 1 189 ? -13.274 11.175 2.426 1.00 91.38 189 ALA A CA 1
ATOM 1482 C C . ALA A 1 189 ? -12.633 10.463 3.629 1.00 91.38 189 ALA A C 1
ATOM 1484 O O . ALA A 1 189 ? -13.099 10.630 4.761 1.00 91.38 189 ALA A O 1
ATOM 1485 N N . ALA A 1 190 ? -11.514 9.765 3.414 1.00 91.19 190 ALA A N 1
ATOM 1486 C CA . ALA A 1 190 ? -10.711 9.154 4.466 1.00 91.19 190 ALA A CA 1
ATOM 1487 C C . ALA A 1 190 ? -10.261 10.205 5.490 1.00 91.19 190 ALA A C 1
ATOM 1489 O O . ALA A 1 190 ? -10.488 10.027 6.687 1.00 91.19 190 ALA A O 1
ATOM 1490 N N . GLY A 1 191 ? -9.742 11.356 5.046 1.00 91.69 191 GLY A N 1
ATOM 1491 C CA . GLY A 1 191 ? -9.377 12.467 5.932 1.00 91.69 191 GLY A CA 1
ATOM 1492 C C . GLY A 1 191 ? -10.515 12.883 6.870 1.00 91.69 191 GLY A C 1
ATOM 1493 O O . GLY A 1 191 ? -10.306 13.112 8.063 1.00 91.69 191 GLY A O 1
ATOM 1494 N N . SER A 1 192 ? -11.755 12.917 6.376 1.00 90.69 192 SER A N 1
ATOM 1495 C CA . SER A 1 192 ? -12.920 13.253 7.206 1.00 90.69 192 SER A CA 1
ATOM 1496 C C . SER A 1 192 ? -13.150 12.241 8.341 1.00 90.69 192 SER A C 1
ATOM 1498 O O . SER A 1 192 ? -13.505 12.652 9.451 1.00 90.69 192 SER A O 1
ATOM 1500 N N . ILE A 1 193 ? -12.857 10.954 8.112 1.00 92.62 193 ILE A N 1
ATOM 1501 C CA . ILE A 1 193 ? -12.858 9.903 9.146 1.00 92.62 193 ILE A CA 1
ATOM 1502 C C . ILE A 1 193 ? -11.759 10.166 10.183 1.00 92.62 193 ILE A C 1
ATOM 1504 O O . ILE A 1 193 ? -12.014 10.046 11.380 1.00 92.62 193 ILE A O 1
ATOM 1508 N N . GLY A 1 194 ? -10.573 10.600 9.743 1.00 89.31 194 GLY A N 1
ATOM 1509 C CA . GLY A 1 194 ? -9.421 10.884 10.606 1.00 89.31 194 GLY A CA 1
ATOM 1510 C C . GLY A 1 194 ? -9.715 11.855 11.751 1.00 89.31 194 GLY A C 1
ATOM 1511 O O . GLY A 1 194 ? -9.269 11.650 12.879 1.00 89.31 194 GLY A O 1
ATOM 1512 N N . SER A 1 195 ? -10.555 12.867 11.507 1.00 88.69 195 SER A N 1
ATOM 1513 C CA . SER A 1 195 ? -10.986 13.820 12.547 1.00 88.69 195 SER A CA 1
ATOM 1514 C C . SER A 1 195 ? -11.782 13.185 13.695 1.00 88.69 195 SER A C 1
ATOM 1516 O O . SER A 1 195 ? -11.868 13.764 14.776 1.00 88.69 195 SER A O 1
ATOM 1518 N N . LYS A 1 196 ? -12.369 12.004 13.467 1.00 91.00 196 LYS A N 1
ATOM 1519 C CA . LYS A 1 196 ? -13.192 11.258 14.429 1.00 91.00 196 LYS A CA 1
ATOM 1520 C C . LYS A 1 196 ? -12.421 10.141 15.137 1.00 91.00 196 LYS A C 1
ATOM 1522 O O . LYS A 1 196 ? -12.994 9.460 15.987 1.00 91.00 196 LYS A O 1
ATOM 1527 N N . LEU A 1 197 ? -11.148 9.939 14.792 1.00 91.81 197 LEU A N 1
ATOM 1528 C CA . LEU A 1 197 ? -10.289 8.938 15.414 1.00 91.81 197 LEU A CA 1
ATOM 1529 C C . LEU A 1 197 ? -9.706 9.475 16.730 1.00 91.81 197 LEU A C 1
ATOM 1531 O O . LEU A 1 197 ? -8.920 10.430 16.763 1.00 91.81 197 LEU A O 1
ATOM 1535 N N . GLU A 1 198 ? -10.109 8.853 17.837 1.00 90.81 198 GLU A N 1
ATOM 1536 C CA . GLU A 1 198 ? -9.691 9.218 19.191 1.00 90.81 198 GLU A CA 1
ATOM 1537 C C . GLU A 1 198 ? -9.448 7.976 20.043 1.00 90.81 198 GLU A C 1
ATOM 1539 O O . GLU A 1 198 ? -10.250 7.039 20.029 1.00 90.81 198 GLU A O 1
ATOM 1544 N N . LEU A 1 199 ? -8.373 7.991 20.834 1.00 90.44 199 LEU A N 1
ATOM 1545 C CA . LEU A 1 199 ? -8.137 6.976 21.859 1.00 90.44 199 LEU A CA 1
ATOM 1546 C C . LEU A 1 199 ? -9.182 7.065 22.977 1.00 90.44 199 LEU A C 1
ATOM 1548 O O . LEU A 1 199 ? -9.677 8.143 23.308 1.00 90.44 199 LEU A O 1
ATOM 1552 N N . LYS A 1 200 ? -9.493 5.922 23.598 1.00 88.50 200 LYS A N 1
ATOM 1553 C CA . LYS A 1 200 ? -10.501 5.810 24.668 1.00 88.50 200 LYS A CA 1
ATOM 1554 C C . LYS A 1 200 ? -10.188 6.671 25.902 1.00 88.50 200 LYS A C 1
ATOM 1556 O O . LYS A 1 200 ? -11.095 7.047 26.638 1.00 88.50 200 LYS A O 1
ATOM 1561 N N . GLY A 1 201 ? -8.916 6.973 26.133 1.00 85.56 201 GLY A N 1
ATOM 1562 C CA . GLY A 1 201 ? -8.450 7.807 27.234 1.00 85.56 201 GLY A CA 1
ATOM 1563 C C . GLY A 1 201 ? -6.965 8.132 27.097 1.00 85.56 201 GLY A C 1
ATOM 1564 O O . GLY A 1 201 ? -6.310 7.692 26.155 1.00 85.56 201 GLY A O 1
ATOM 1565 N N . ARG A 1 202 ? -6.432 8.892 28.058 1.00 83.06 202 ARG A N 1
ATOM 1566 C CA . ARG A 1 202 ? -5.024 9.326 28.094 1.00 83.06 202 ARG A CA 1
ATOM 1567 C C . ARG A 1 202 ? -4.277 8.778 29.309 1.00 83.06 202 ARG A C 1
ATOM 1569 O O . ARG A 1 202 ? -3.669 9.526 30.063 1.00 83.06 202 ARG A O 1
ATOM 1576 N N . SER A 1 203 ? -4.361 7.470 29.534 1.00 89.38 203 SER A N 1
ATOM 1577 C CA . SER A 1 203 ? -3.576 6.813 30.583 1.00 89.38 203 SER A CA 1
ATOM 1578 C C . SER A 1 203 ? -2.267 6.270 30.015 1.00 89.38 203 SER A C 1
ATOM 1580 O O . SER A 1 203 ? -2.227 5.805 28.876 1.00 89.38 203 SER A O 1
ATOM 1582 N N . TRP A 1 204 ? -1.205 6.255 30.825 1.00 88.19 204 TRP A N 1
ATOM 1583 C CA . TRP A 1 204 ? 0.077 5.642 30.449 1.00 88.19 204 TRP A CA 1
ATOM 1584 C C . TRP A 1 204 ? -0.090 4.202 29.935 1.00 88.19 204 TRP A C 1
ATOM 1586 O O . TRP A 1 204 ? 0.510 3.823 28.936 1.00 88.19 204 TRP A O 1
ATOM 1596 N N . LYS A 1 205 ? -0.986 3.419 30.557 1.00 91.31 205 LYS A N 1
ATOM 1597 C CA . LYS A 1 205 ? -1.299 2.043 30.137 1.00 91.31 205 LYS A CA 1
ATOM 1598 C C . LYS A 1 205 ? -1.833 1.970 28.700 1.00 91.31 205 LYS A C 1
ATOM 1600 O O . LYS A 1 205 ? -1.484 1.044 27.976 1.00 91.31 205 LYS A O 1
ATOM 1605 N N . LEU A 1 206 ? -2.658 2.935 28.278 1.00 90.25 206 LEU A N 1
ATOM 1606 C CA . LEU A 1 206 ? -3.164 3.000 26.903 1.00 90.25 206 LEU A CA 1
ATOM 1607 C C . LEU A 1 206 ? -2.069 3.401 25.914 1.00 90.25 206 LEU A C 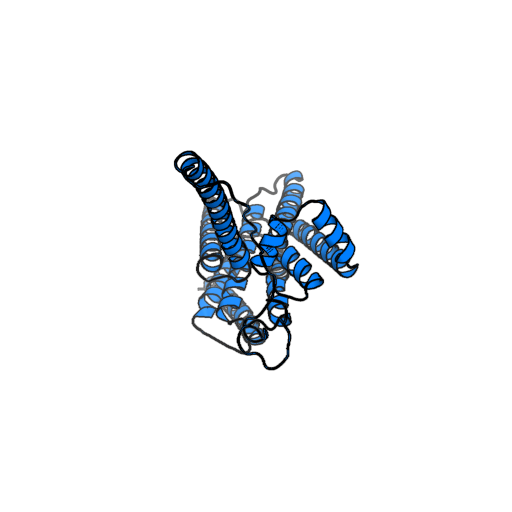1
ATOM 1609 O O . LEU A 1 206 ? -2.003 2.815 24.839 1.00 90.25 206 LEU A O 1
ATOM 1613 N N . TYR A 1 207 ? -1.195 4.341 26.278 1.00 91.25 207 TYR A N 1
ATOM 1614 C CA . TYR A 1 207 ? -0.053 4.713 25.438 1.00 91.25 207 TYR A CA 1
ATOM 1615 C C . TYR A 1 207 ? 0.940 3.559 25.274 1.00 91.25 207 TYR A C 1
ATOM 1617 O O . TYR A 1 207 ? 1.348 3.268 24.154 1.00 91.25 207 TYR A O 1
ATOM 1625 N N . ALA A 1 208 ? 1.257 2.842 26.356 1.00 93.12 208 ALA A N 1
ATOM 1626 C CA . ALA A 1 208 ? 2.073 1.633 26.300 1.00 93.12 208 ALA A CA 1
ATOM 1627 C C . ALA A 1 208 ? 1.416 0.550 25.424 1.00 93.12 208 ALA A C 1
ATOM 1629 O O . ALA A 1 208 ? 2.073 -0.035 24.566 1.00 93.12 208 ALA A O 1
ATOM 1630 N N . GLY A 1 209 ? 0.103 0.334 25.570 1.00 93.38 209 GLY A N 1
ATOM 1631 C CA . GLY A 1 209 ? -0.656 -0.582 24.715 1.00 93.38 209 GLY A CA 1
ATOM 1632 C C . GLY A 1 209 ? -0.646 -0.177 23.236 1.00 93.38 209 GLY A C 1
ATOM 1633 O O . GLY A 1 209 ? -0.460 -1.030 22.373 1.00 93.38 209 GLY A O 1
ATOM 1634 N N . ALA A 1 210 ? -0.782 1.117 22.935 1.00 93.56 210 ALA A N 1
ATOM 1635 C CA . ALA A 1 210 ? -0.693 1.648 21.576 1.00 93.56 210 ALA A CA 1
ATOM 1636 C C . ALA A 1 210 ? 0.722 1.511 20.988 1.00 93.56 210 ALA A C 1
ATOM 1638 O O . ALA A 1 210 ? 0.855 1.200 19.809 1.00 93.56 210 ALA A O 1
ATOM 1639 N N . ALA A 1 211 ? 1.773 1.681 21.796 1.00 95.06 211 ALA A N 1
ATOM 1640 C CA . ALA A 1 211 ? 3.155 1.473 21.369 1.00 95.06 211 ALA A CA 1
ATOM 1641 C C . ALA A 1 211 ? 3.425 0.001 21.021 1.00 95.06 211 ALA A C 1
ATOM 1643 O O . ALA A 1 211 ? 3.936 -0.286 19.942 1.00 95.06 211 ALA A O 1
ATOM 1644 N N . VAL A 1 212 ? 3.007 -0.938 21.879 1.00 96.12 212 VAL A N 1
ATOM 1645 C CA . VAL A 1 212 ? 3.092 -2.381 21.585 1.00 96.12 212 VAL A CA 1
ATOM 1646 C C . VAL A 1 212 ? 2.301 -2.717 20.322 1.00 96.12 212 VAL A C 1
ATOM 1648 O O . VAL A 1 212 ? 2.801 -3.415 19.446 1.00 96.12 212 VAL A O 1
ATOM 1651 N N . PHE A 1 213 ? 1.091 -2.173 20.187 1.00 96.44 213 PHE A N 1
ATOM 1652 C CA . PHE A 1 213 ? 0.267 -2.355 18.997 1.00 96.44 213 PHE A CA 1
ATOM 1653 C C . PHE A 1 213 ? 0.954 -1.851 17.718 1.00 96.44 213 PHE A C 1
ATOM 1655 O O . PHE A 1 213 ? 0.938 -2.545 16.701 1.00 96.44 213 PHE A O 1
ATOM 1662 N N . LEU A 1 214 ? 1.584 -0.673 17.762 1.00 96.50 214 LEU A N 1
ATOM 1663 C CA . LEU A 1 214 ? 2.353 -0.132 16.640 1.00 96.50 214 LEU A CA 1
ATOM 1664 C C . LEU A 1 214 ? 3.534 -1.035 16.287 1.00 96.50 214 LEU A C 1
ATOM 1666 O O . LEU A 1 214 ? 3.702 -1.361 15.117 1.00 96.50 214 LEU A O 1
ATOM 1670 N N . ILE A 1 215 ? 4.304 -1.490 17.279 1.00 97.25 215 ILE A N 1
ATOM 1671 C CA . ILE A 1 215 ? 5.438 -2.399 17.061 1.00 97.25 215 ILE A CA 1
ATOM 1672 C C . ILE A 1 215 ? 4.968 -3.687 16.379 1.00 97.25 215 ILE A C 1
ATOM 1674 O O . ILE A 1 215 ? 5.565 -4.100 15.389 1.00 97.25 215 ILE A O 1
ATOM 1678 N N . LEU A 1 216 ? 3.873 -4.294 16.849 1.00 97.19 216 LEU A N 1
ATOM 1679 C CA . LEU A 1 216 ? 3.328 -5.514 16.247 1.00 97.19 216 LEU A CA 1
ATOM 1680 C C . LEU A 1 216 ? 2.907 -5.302 14.786 1.00 97.19 216 LEU A C 1
ATOM 1682 O O . LEU A 1 216 ? 3.218 -6.142 13.943 1.00 97.19 216 LEU A O 1
ATOM 1686 N N . ASN A 1 217 ? 2.264 -4.174 14.462 1.00 97.19 217 ASN A N 1
ATOM 1687 C CA . ASN A 1 217 ? 1.902 -3.864 13.075 1.00 97.19 217 ASN A CA 1
ATOM 1688 C C . ASN A 1 217 ? 3.133 -3.543 12.213 1.00 97.19 217 ASN A C 1
ATOM 1690 O O . ASN A 1 217 ? 3.171 -3.952 11.059 1.00 97.19 217 ASN A O 1
ATOM 1694 N N . ILE A 1 218 ? 4.162 -2.877 12.748 1.00 96.06 218 ILE A N 1
ATOM 1695 C CA . ILE A 1 218 ? 5.420 -2.633 12.022 1.00 96.06 218 ILE A CA 1
ATOM 1696 C C . ILE A 1 218 ? 6.119 -3.960 11.711 1.00 96.06 218 ILE A C 1
ATOM 1698 O O . ILE A 1 218 ? 6.535 -4.183 10.576 1.00 96.06 218 ILE A O 1
ATOM 1702 N N . VAL A 1 219 ? 6.210 -4.868 12.687 1.00 95.19 219 VAL A N 1
ATOM 1703 C CA . VAL A 1 219 ? 6.785 -6.206 12.483 1.00 95.19 219 VAL A CA 1
ATOM 1704 C C . VAL A 1 219 ? 5.990 -6.975 11.430 1.00 95.19 219 VAL A C 1
ATOM 1706 O O . VAL A 1 219 ? 6.591 -7.566 10.532 1.00 95.19 219 VAL A O 1
ATOM 1709 N N . LEU A 1 220 ? 4.656 -6.941 11.499 1.00 93.62 220 LEU A N 1
ATOM 1710 C CA . LEU A 1 220 ? 3.798 -7.601 10.517 1.00 93.62 220 LEU A CA 1
ATOM 1711 C C . LEU A 1 220 ? 3.981 -7.003 9.116 1.00 93.62 220 LEU A C 1
ATOM 1713 O O . LEU A 1 220 ? 4.165 -7.757 8.164 1.00 93.62 220 LEU A O 1
ATOM 1717 N N . MET A 1 221 ? 4.023 -5.674 8.993 1.00 93.94 221 MET A N 1
ATOM 1718 C CA . MET A 1 221 ? 4.273 -4.954 7.740 1.00 93.94 221 MET A CA 1
ATOM 1719 C C . MET A 1 221 ? 5.624 -5.339 7.122 1.00 93.94 221 MET A C 1
ATOM 1721 O O . MET A 1 221 ? 5.694 -5.624 5.932 1.00 93.94 221 MET A O 1
ATOM 1725 N N . VAL A 1 222 ? 6.702 -5.392 7.911 1.00 91.19 222 VAL A N 1
ATOM 1726 C CA . VAL A 1 222 ? 8.037 -5.769 7.409 1.00 91.19 222 VAL A CA 1
ATOM 1727 C C . VAL A 1 222 ? 8.073 -7.240 6.986 1.00 91.19 222 VAL A C 1
ATOM 1729 O O . VAL A 1 222 ? 8.578 -7.567 5.910 1.00 91.19 222 VAL A O 1
ATOM 1732 N N . ARG A 1 223 ? 7.498 -8.140 7.795 1.00 90.38 223 ARG A N 1
ATOM 1733 C CA . ARG A 1 223 ? 7.429 -9.579 7.489 1.00 90.38 223 ARG A CA 1
ATOM 1734 C C . ARG A 1 223 ? 6.636 -9.859 6.215 1.00 90.38 223 ARG A C 1
ATOM 1736 O O . ARG A 1 223 ? 7.067 -10.666 5.398 1.00 90.38 223 ARG A O 1
ATOM 1743 N N . THR A 1 224 ? 5.498 -9.200 6.043 1.00 87.81 224 THR A N 1
ATOM 1744 C CA . THR A 1 224 ? 4.623 -9.404 4.882 1.00 87.81 224 THR A CA 1
ATOM 1745 C C . THR A 1 224 ? 5.136 -8.676 3.641 1.00 87.81 224 THR A C 1
ATOM 1747 O O . THR A 1 224 ? 5.086 -9.243 2.557 1.00 87.81 224 THR A O 1
ATOM 1750 N N . GLY A 1 225 ? 5.703 -7.475 3.793 1.00 78.94 225 GLY A N 1
ATOM 1751 C CA . GLY A 1 225 ? 6.222 -6.653 2.697 1.00 78.94 225 GLY A CA 1
ATOM 1752 C C . GLY A 1 225 ? 7.555 -7.132 2.113 1.00 78.94 225 GLY A C 1
ATOM 1753 O O . GLY A 1 225 ? 7.682 -7.272 0.903 1.00 78.94 225 GLY A O 1
ATOM 1754 N N . GLN A 1 226 ? 8.561 -7.393 2.953 1.00 70.44 226 GLN A N 1
ATOM 1755 C CA . GLN A 1 226 ? 9.907 -7.751 2.477 1.00 70.44 226 GLN A CA 1
ATOM 1756 C C . GLN A 1 226 ? 10.152 -9.259 2.449 1.00 70.44 226 GLN A C 1
ATOM 1758 O O . GLN A 1 226 ? 10.743 -9.772 1.506 1.00 70.44 226 GLN A O 1
ATOM 1763 N N . VAL A 1 227 ? 9.729 -9.978 3.492 1.00 60.53 227 VAL A N 1
ATOM 1764 C CA . VAL A 1 227 ? 10.150 -11.376 3.691 1.00 60.53 227 VAL A CA 1
ATOM 1765 C C . VAL A 1 227 ? 9.259 -12.361 2.936 1.00 60.53 227 VAL A C 1
ATOM 1767 O O . VAL A 1 227 ? 9.737 -13.409 2.512 1.00 60.53 227 VAL A O 1
ATOM 1770 N N . ASN A 1 228 ? 7.980 -12.038 2.740 1.00 61.53 228 ASN A N 1
ATOM 1771 C CA . ASN A 1 228 ? 7.022 -12.948 2.109 1.00 61.53 228 ASN A CA 1
ATOM 1772 C C . ASN A 1 228 ? 6.726 -12.627 0.632 1.00 61.53 228 ASN A C 1
ATOM 1774 O O . ASN A 1 228 ? 5.732 -13.107 0.098 1.00 61.53 228 ASN A O 1
ATOM 1778 N N . ASN A 1 229 ? 7.595 -11.839 -0.013 1.00 68.88 229 ASN A N 1
ATOM 1779 C CA . ASN A 1 229 ? 7.528 -11.472 -1.429 1.00 68.88 229 ASN A CA 1
ATOM 1780 C C . ASN A 1 229 ? 6.191 -10.832 -1.850 1.00 68.88 229 ASN A C 1
ATOM 1782 O O . ASN A 1 229 ? 5.533 -11.285 -2.786 1.00 68.88 229 ASN A O 1
ATOM 1786 N N . ASN A 1 230 ? 5.775 -9.783 -1.136 1.00 84.44 230 ASN A N 1
ATOM 1787 C CA . ASN A 1 230 ? 4.586 -9.015 -1.488 1.00 84.44 230 ASN A CA 1
ATOM 1788 C C . ASN A 1 230 ? 4.740 -8.419 -2.893 1.00 84.44 230 ASN A C 1
ATOM 1790 O O . ASN A 1 230 ? 5.585 -7.563 -3.145 1.00 84.44 230 ASN A O 1
ATOM 1794 N N . PHE A 1 231 ? 3.861 -8.854 -3.792 1.00 85.69 231 PHE A N 1
ATOM 1795 C CA . PHE A 1 231 ? 3.948 -8.581 -5.219 1.00 85.69 231 PHE A CA 1
ATOM 1796 C C . PHE A 1 231 ? 3.847 -7.095 -5.595 1.00 85.69 231 PHE A C 1
ATOM 1798 O O . PHE A 1 231 ? 4.265 -6.739 -6.693 1.00 85.69 231 PHE A O 1
ATOM 1805 N N . VAL A 1 232 ? 3.313 -6.227 -4.725 1.00 88.69 232 VAL A N 1
ATOM 1806 C CA . VAL A 1 232 ? 3.309 -4.770 -4.937 1.00 88.69 232 VAL A CA 1
ATOM 1807 C C . VAL A 1 232 ? 4.647 -4.166 -4.529 1.00 88.69 232 VAL A C 1
ATOM 1809 O O . VAL A 1 232 ? 5.227 -3.393 -5.283 1.00 88.69 232 VAL A O 1
ATOM 1812 N N . THR A 1 233 ? 5.167 -4.509 -3.348 1.00 86.44 233 THR A N 1
ATOM 1813 C CA . THR A 1 233 ? 6.419 -3.925 -2.841 1.00 86.44 233 THR A CA 1
ATOM 1814 C C . THR A 1 233 ? 7.655 -4.487 -3.533 1.00 86.44 233 THR A C 1
ATOM 1816 O O . THR A 1 233 ? 8.636 -3.762 -3.699 1.00 86.44 233 THR A O 1
ATOM 1819 N N . THR A 1 234 ? 7.615 -5.752 -3.960 1.00 87.69 234 THR A N 1
ATOM 1820 C CA . THR A 1 234 ? 8.737 -6.429 -4.618 1.00 87.69 234 THR A CA 1
ATOM 1821 C C . THR A 1 234 ? 9.165 -5.707 -5.892 1.00 87.69 234 THR A C 1
ATOM 1823 O O . THR A 1 234 ? 10.357 -5.493 -6.058 1.00 87.69 234 THR A O 1
ATOM 1826 N N . ILE A 1 235 ? 8.236 -5.221 -6.725 1.00 88.94 235 ILE A N 1
ATOM 1827 C CA . ILE A 1 235 ? 8.576 -4.509 -7.975 1.00 88.94 235 ILE A CA 1
ATOM 1828 C C . ILE A 1 235 ? 9.454 -3.293 -7.688 1.00 88.94 235 ILE A C 1
ATOM 1830 O O . ILE A 1 235 ? 10.491 -3.104 -8.317 1.00 88.94 235 ILE A O 1
ATOM 1834 N N . PHE A 1 236 ? 9.075 -2.480 -6.700 1.00 87.56 236 PHE A N 1
ATOM 1835 C CA . PHE A 1 236 ? 9.829 -1.278 -6.347 1.00 87.56 236 PHE A CA 1
ATOM 1836 C C . PHE A 1 236 ? 11.183 -1.615 -5.705 1.00 87.56 236 PHE A C 1
ATOM 1838 O O . PHE A 1 236 ? 12.172 -0.926 -5.955 1.00 87.56 236 PHE A O 1
ATOM 1845 N N . LEU A 1 237 ? 11.255 -2.682 -4.901 1.00 87.31 237 LEU A N 1
ATOM 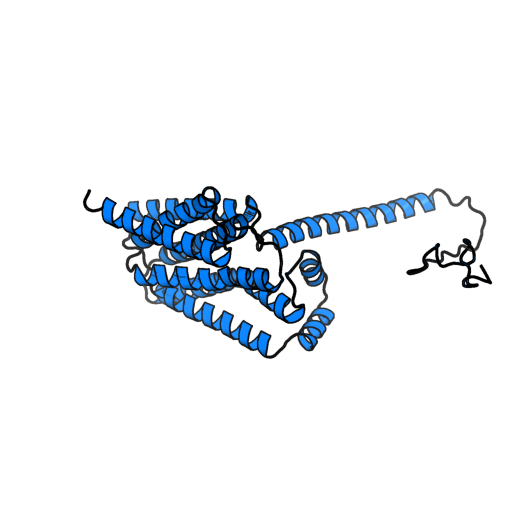1846 C CA . LEU A 1 237 ? 12.512 -3.153 -4.309 1.00 87.31 237 LEU A CA 1
ATOM 1847 C C . LEU A 1 237 ? 13.469 -3.714 -5.369 1.00 87.31 237 LEU A C 1
ATOM 1849 O O . LEU A 1 237 ? 14.655 -3.385 -5.361 1.00 87.31 237 LEU A O 1
ATOM 1853 N N . GLU A 1 238 ? 12.962 -4.526 -6.293 1.00 88.88 238 GLU A N 1
ATOM 1854 C CA . GLU A 1 238 ? 13.725 -5.078 -7.412 1.00 88.88 238 GLU A CA 1
ATOM 1855 C C . GLU A 1 238 ? 14.198 -3.973 -8.352 1.00 88.88 238 GLU A C 1
ATOM 1857 O O . GLU A 1 238 ? 15.375 -3.952 -8.702 1.00 88.88 238 GLU A O 1
ATOM 1862 N N . THR A 1 239 ? 13.338 -2.997 -8.657 1.00 89.75 239 THR A N 1
ATOM 1863 C CA . THR A 1 239 ? 13.713 -1.811 -9.442 1.00 89.75 239 THR A CA 1
ATOM 1864 C C . THR A 1 239 ? 14.837 -1.038 -8.763 1.00 89.75 239 THR A C 1
ATOM 1866 O O . THR A 1 239 ? 15.828 -0.710 -9.406 1.00 89.75 239 THR A O 1
ATOM 1869 N N . LYS A 1 240 ? 14.747 -0.788 -7.450 1.00 90.19 240 LYS A N 1
ATOM 1870 C CA . LYS A 1 240 ? 15.818 -0.105 -6.709 1.00 90.19 240 LYS A CA 1
ATOM 1871 C C . LYS A 1 240 ? 17.151 -0.855 -6.819 1.00 90.19 240 LYS A C 1
ATOM 1873 O O . LYS A 1 240 ? 18.194 -0.238 -7.033 1.00 90.19 240 LYS A O 1
ATOM 1878 N N . ASN A 1 241 ? 17.123 -2.178 -6.668 1.00 90.44 241 ASN A N 1
ATOM 1879 C CA . ASN A 1 241 ? 18.319 -3.009 -6.794 1.00 90.44 241 ASN A CA 1
ATOM 1880 C C . ASN A 1 241 ? 18.870 -2.989 -8.226 1.00 90.44 241 ASN A C 1
ATOM 1882 O O . ASN A 1 241 ? 20.083 -2.919 -8.414 1.00 90.44 241 ASN A O 1
ATOM 1886 N N . TYR A 1 242 ? 17.990 -3.027 -9.226 1.00 90.00 242 TYR A N 1
ATOM 1887 C CA . TYR A 1 242 ? 18.358 -2.953 -10.633 1.00 90.00 242 TYR A CA 1
ATOM 1888 C C . TYR A 1 242 ? 18.989 -1.600 -10.985 1.00 90.00 242 TYR A C 1
ATOM 1890 O O . TYR A 1 242 ? 20.078 -1.575 -11.551 1.00 90.00 242 TYR A O 1
ATOM 1898 N N . ALA A 1 243 ? 18.386 -0.488 -10.557 1.00 90.00 243 ALA A N 1
ATOM 1899 C CA . ALA A 1 243 ? 18.926 0.859 -10.738 1.00 90.00 243 ALA A CA 1
ATOM 1900 C C . ALA A 1 243 ? 20.334 0.995 -10.132 1.00 90.00 243 ALA A C 1
ATOM 1902 O O . ALA A 1 243 ? 21.250 1.476 -10.792 1.00 90.00 243 ALA A O 1
ATOM 1903 N N . SER A 1 244 ? 20.554 0.469 -8.921 1.00 89.81 244 SER A N 1
ATOM 1904 C CA . SER A 1 244 ? 21.885 0.481 -8.299 1.00 89.81 244 SER A CA 1
ATOM 1905 C C . SER A 1 244 ? 22.927 -0.309 -9.100 1.00 89.81 244 SER A C 1
ATOM 1907 O O . SER A 1 244 ? 24.082 0.109 -9.176 1.00 89.81 244 SER A O 1
ATOM 1909 N N . ARG A 1 245 ? 22.546 -1.454 -9.682 1.00 89.56 245 ARG A N 1
ATOM 1910 C CA . ARG A 1 245 ? 23.434 -2.255 -10.545 1.00 89.56 245 ARG A CA 1
ATOM 1911 C C . ARG A 1 245 ? 23.706 -1.556 -11.874 1.00 89.56 245 ARG A C 1
ATOM 1913 O O . ARG A 1 245 ? 24.803 -1.667 -12.413 1.00 89.56 245 ARG A O 1
ATOM 1920 N N . TYR A 1 246 ? 22.722 -0.829 -12.390 1.00 88.06 246 TYR A N 1
ATOM 1921 C CA . TYR A 1 246 ? 22.857 -0.035 -13.602 1.00 88.06 246 TYR A CA 1
ATOM 1922 C C . TYR A 1 246 ? 23.844 1.128 -13.413 1.00 88.06 246 TYR A C 1
ATOM 1924 O O . TYR A 1 246 ? 24.737 1.314 -14.238 1.00 88.06 246 TYR A O 1
ATOM 1932 N N . ASP A 1 247 ? 23.779 1.838 -12.286 1.00 89.06 247 ASP A N 1
ATOM 1933 C CA . ASP A 1 247 ? 24.747 2.892 -11.952 1.00 89.06 247 ASP A CA 1
ATOM 1934 C C . ASP A 1 247 ? 26.177 2.348 -11.835 1.00 89.06 247 ASP A C 1
ATOM 1936 O O . ASP A 1 247 ? 27.144 2.975 -12.280 1.00 89.06 247 ASP A O 1
ATOM 1940 N N . GLU A 1 248 ? 26.331 1.164 -11.240 1.00 92.12 248 GLU A N 1
ATOM 1941 C CA . GLU A 1 248 ? 27.616 0.468 -11.177 1.00 92.12 248 GLU A CA 1
ATOM 1942 C C . GLU A 1 248 ? 28.117 0.095 -12.578 1.00 92.12 248 GLU A C 1
ATOM 1944 O O . GLU A 1 248 ? 29.283 0.332 -12.905 1.00 92.12 248 GLU A O 1
ATOM 1949 N N . TYR A 1 249 ? 27.230 -0.406 -13.439 1.00 90.19 249 TYR A N 1
ATOM 1950 C CA . TYR A 1 249 ? 27.548 -0.712 -14.829 1.00 90.19 249 TYR A CA 1
ATOM 1951 C C . TYR A 1 249 ? 28.038 0.523 -15.601 1.00 90.19 249 TYR A C 1
ATOM 1953 O O . TYR A 1 249 ? 29.055 0.432 -16.295 1.00 90.19 249 TYR A O 1
ATOM 1961 N N . ILE A 1 250 ? 27.383 1.682 -15.442 1.00 90.12 250 ILE A N 1
ATOM 1962 C CA . ILE A 1 250 ? 27.817 2.948 -16.058 1.00 90.12 250 ILE A CA 1
ATOM 1963 C C . ILE A 1 250 ? 29.214 3.337 -15.564 1.00 90.12 250 ILE A C 1
ATOM 1965 O O . ILE A 1 250 ? 30.097 3.633 -16.372 1.00 90.12 250 ILE A O 1
ATOM 1969 N N . LYS A 1 251 ? 29.460 3.279 -14.250 1.00 93.00 251 LYS A N 1
ATOM 1970 C CA . LYS A 1 251 ? 30.783 3.587 -13.678 1.00 93.00 251 LYS A CA 1
ATOM 1971 C C . LYS A 1 251 ? 31.870 2.671 -14.241 1.00 93.00 251 LYS A C 1
ATOM 1973 O O . LYS A 1 251 ? 32.943 3.142 -14.616 1.00 93.00 251 LYS A O 1
ATOM 1978 N N . LEU A 1 252 ? 31.594 1.371 -14.344 1.00 92.94 252 LEU A N 1
ATOM 1979 C CA . LEU A 1 252 ? 32.521 0.394 -14.918 1.00 92.94 252 LEU A CA 1
ATOM 1980 C C . LEU A 1 252 ? 32.721 0.593 -16.427 1.00 92.94 252 LEU A C 1
ATOM 1982 O O . LEU A 1 252 ? 33.810 0.332 -16.940 1.00 92.94 252 LEU A O 1
ATOM 1986 N N . ALA A 1 253 ? 31.701 1.036 -17.164 1.00 91.56 253 ALA A N 1
ATOM 1987 C CA . ALA A 1 253 ? 31.830 1.403 -18.573 1.00 91.56 253 ALA A CA 1
ATOM 1988 C C . ALA A 1 253 ? 32.783 2.594 -18.754 1.00 91.56 253 ALA A C 1
ATOM 1990 O O . ALA A 1 253 ? 33.708 2.509 -19.562 1.00 91.56 253 ALA A O 1
ATOM 1991 N N . GLU A 1 254 ? 32.644 3.640 -17.939 1.00 91.56 254 GLU A N 1
ATOM 1992 C CA . GLU A 1 254 ? 33.515 4.815 -18.029 1.00 91.56 254 GLU A CA 1
ATOM 1993 C C . GLU A 1 254 ? 34.960 4.490 -17.616 1.00 91.56 254 GLU A C 1
ATOM 1995 O O . GLU A 1 254 ? 35.912 4.880 -18.292 1.00 91.56 254 GLU A O 1
ATOM 2000 N N . GLN A 1 255 ? 35.149 3.663 -16.582 1.00 91.12 255 GLN A N 1
ATOM 2001 C CA . GLN A 1 255 ? 36.476 3.156 -16.215 1.00 91.12 255 GLN A CA 1
ATOM 2002 C C . GLN A 1 255 ? 37.119 2.313 -17.325 1.00 91.12 255 GLN A C 1
ATOM 2004 O O . GLN A 1 255 ? 38.333 2.390 -17.525 1.00 91.12 255 GLN A O 1
ATOM 2009 N N . ARG A 1 256 ? 36.336 1.487 -18.037 1.00 89.12 256 ARG A N 1
ATOM 2010 C CA . ARG A 1 256 ? 36.823 0.723 -19.199 1.00 89.12 256 ARG A CA 1
ATOM 2011 C C . ARG A 1 256 ? 37.245 1.662 -20.322 1.00 89.12 256 ARG A C 1
ATOM 2013 O O . ARG A 1 256 ? 38.322 1.471 -20.876 1.00 89.12 256 ARG A O 1
ATOM 2020 N N . LYS A 1 257 ? 36.457 2.702 -20.604 1.00 88.94 257 LYS A N 1
ATOM 2021 C CA . LYS A 1 257 ? 36.775 3.727 -21.607 1.00 88.94 257 LYS A CA 1
ATOM 2022 C C . LYS A 1 257 ? 38.077 4.462 -21.279 1.00 88.94 257 LYS A C 1
ATOM 2024 O O . LYS A 1 257 ? 38.938 4.586 -22.144 1.00 88.94 257 LYS A O 1
ATOM 2029 N N . GLN A 1 258 ? 38.267 4.873 -20.025 1.00 86.31 258 GLN A N 1
ATOM 2030 C CA . GLN A 1 258 ? 39.508 5.511 -19.565 1.00 86.31 258 GLN A CA 1
ATOM 2031 C C . GLN A 1 258 ? 40.715 4.566 -19.648 1.00 86.31 258 GLN A C 1
ATOM 2033 O O . GLN A 1 258 ? 41.780 4.958 -20.122 1.00 86.31 258 GLN A O 1
ATOM 2038 N N . ARG A 1 259 ? 40.553 3.301 -19.236 1.00 85.19 259 ARG A N 1
ATOM 2039 C CA . ARG A 1 259 ? 41.604 2.281 -19.357 1.00 85.19 259 ARG A CA 1
ATOM 2040 C C . ARG A 1 259 ? 41.993 2.031 -20.813 1.00 85.19 259 ARG A C 1
ATOM 2042 O O . ARG A 1 259 ? 43.182 2.022 -21.108 1.00 85.19 259 ARG A O 1
ATOM 2049 N N . LEU A 1 260 ? 41.017 1.888 -21.710 1.00 84.12 260 LEU A N 1
ATOM 2050 C CA . LEU A 1 260 ? 41.255 1.751 -23.149 1.00 84.12 260 LEU A CA 1
ATOM 2051 C C . LEU A 1 260 ? 41.994 2.968 -23.707 1.00 84.12 260 LEU A C 1
ATOM 2053 O O . LEU A 1 260 ? 42.979 2.804 -24.415 1.00 84.12 260 LEU A O 1
ATOM 2057 N N . HIS A 1 261 ? 41.581 4.181 -23.335 1.00 79.94 261 HIS A N 1
ATOM 2058 C CA . HIS A 1 261 ? 42.257 5.406 -23.760 1.00 79.94 261 HIS A CA 1
ATOM 2059 C C . HIS A 1 261 ? 43.729 5.447 -23.309 1.00 79.94 261 HIS A C 1
ATOM 2061 O O . HIS A 1 261 ? 44.599 5.870 -24.068 1.00 79.94 261 HIS A O 1
ATOM 2067 N N . ASN A 1 262 ? 44.039 4.970 -22.101 1.00 76.38 262 ASN A N 1
ATOM 2068 C CA . ASN A 1 262 ? 45.418 4.891 -21.613 1.00 76.38 262 ASN A CA 1
ATOM 2069 C C . ASN A 1 262 ? 46.222 3.770 -22.298 1.00 76.38 262 ASN A C 1
ATOM 2071 O O . ASN A 1 262 ? 47.392 3.979 -22.614 1.00 76.38 262 ASN A O 1
ATOM 2075 N N . MET A 1 263 ? 45.610 2.617 -22.591 1.00 73.12 263 MET A N 1
ATOM 2076 C CA . MET A 1 263 ? 46.266 1.531 -23.339 1.00 73.12 263 MET A CA 1
ATOM 2077 C C . MET A 1 263 ? 46.591 1.950 -24.778 1.00 73.12 263 MET A C 1
ATOM 2079 O O . MET A 1 263 ? 47.726 1.790 -25.214 1.00 73.12 263 MET A O 1
ATOM 2083 N N . LEU A 1 264 ? 45.644 2.581 -25.480 1.00 68.56 264 LEU A N 1
ATOM 2084 C CA . LEU A 1 264 ? 45.821 3.059 -26.859 1.00 68.56 264 LEU A CA 1
ATOM 2085 C C . LEU A 1 264 ? 46.912 4.134 -26.994 1.00 68.56 264 LEU A C 1
ATOM 2087 O O . LEU A 1 264 ? 47.514 4.268 -28.053 1.00 68.56 264 LEU A O 1
ATOM 2091 N N . ARG A 1 265 ? 47.210 4.889 -25.927 1.00 60.41 265 ARG A N 1
ATOM 2092 C CA . ARG A 1 265 ? 48.354 5.821 -25.902 1.00 60.41 265 ARG A CA 1
ATOM 2093 C C . ARG A 1 265 ? 49.708 5.118 -25.789 1.00 60.41 265 ARG A C 1
ATOM 2095 O O . ARG A 1 265 ? 50.720 5.739 -26.098 1.00 60.41 265 ARG A O 1
ATOM 2102 N N . THR A 1 266 ? 49.733 3.873 -25.316 1.00 57.78 266 THR A N 1
ATOM 2103 C CA . THR A 1 266 ? 50.969 3.143 -24.994 1.00 57.78 266 THR A CA 1
ATOM 2104 C C . THR A 1 266 ? 51.408 2.214 -26.135 1.00 57.78 266 THR A C 1
ATOM 2106 O O . THR A 1 266 ? 52.589 1.905 -26.238 1.00 57.78 266 THR A O 1
ATOM 2109 N N . GLU A 1 267 ? 50.502 1.849 -27.052 1.00 59.59 267 GLU A N 1
ATOM 2110 C CA . GLU A 1 267 ? 50.787 1.010 -28.228 1.00 59.59 267 GLU A CA 1
ATOM 2111 C C . GLU A 1 267 ? 50.300 1.674 -29.529 1.00 59.59 267 GLU A C 1
ATOM 2113 O O . GLU A 1 267 ? 49.260 1.326 -30.080 1.00 59.59 267 GLU A O 1
ATOM 2118 N N . SER A 1 268 ? 51.059 2.645 -30.046 1.00 56.72 268 SER A N 1
ATOM 2119 C CA . SER A 1 268 ? 50.862 3.182 -31.407 1.00 56.72 268 SER A CA 1
ATOM 2120 C C . SER A 1 268 ? 51.966 2.715 -32.360 1.00 56.72 268 SER A C 1
ATOM 2122 O O . SER A 1 268 ? 52.556 3.492 -33.100 1.00 56.72 268 SER A O 1
ATOM 2124 N N . THR A 1 269 ? 52.267 1.417 -32.329 1.00 60.94 269 THR A N 1
ATOM 2125 C CA . THR A 1 269 ? 53.198 0.761 -33.266 1.00 60.94 269 THR A CA 1
ATOM 2126 C C . THR A 1 269 ? 52.506 0.229 -34.527 1.00 60.94 269 THR A C 1
ATOM 2128 O O . THR A 1 269 ? 53.148 -0.424 -35.345 1.00 60.94 269 THR A O 1
ATOM 2131 N N . GLY A 1 270 ? 51.203 0.483 -34.696 1.00 66.94 270 GLY A N 1
ATOM 2132 C CA . GLY A 1 270 ? 50.429 0.023 -35.849 1.00 66.94 270 GLY A CA 1
ATOM 2133 C C . GLY A 1 270 ? 50.654 0.877 -37.098 1.00 66.94 270 GLY A C 1
ATOM 2134 O O . GLY A 1 270 ? 50.646 2.106 -37.024 1.00 66.94 270 GLY A O 1
ATOM 2135 N N . GLU A 1 271 ? 50.820 0.223 -38.248 1.00 71.62 271 GLU A N 1
ATOM 2136 C CA . GLU A 1 271 ? 50.914 0.891 -39.548 1.00 71.62 271 GLU A CA 1
ATOM 2137 C C . GLU A 1 271 ? 49.641 1.704 -39.869 1.00 71.62 271 GLU A C 1
ATOM 2139 O O . GLU A 1 271 ? 48.531 1.305 -39.492 1.00 71.62 271 GLU A O 1
ATOM 2144 N N . PRO A 1 272 ? 49.766 2.847 -40.570 1.00 72.06 272 PRO A N 1
ATOM 2145 C CA . PRO A 1 272 ? 48.613 3.639 -40.983 1.00 72.06 272 PRO A CA 1
ATOM 2146 C C . PRO A 1 272 ? 47.707 2.839 -41.933 1.00 72.06 272 PRO A C 1
ATOM 2148 O O . PRO A 1 272 ? 48.145 2.357 -42.974 1.00 72.06 272 PRO A O 1
ATOM 2151 N N . GLY A 1 273 ? 46.421 2.736 -41.591 1.00 76.94 273 GLY A N 1
ATOM 2152 C CA . GLY A 1 273 ? 45.414 2.010 -42.365 1.00 76.94 273 GLY A CA 1
ATOM 2153 C C . GLY A 1 273 ? 43.994 2.510 -42.090 1.00 76.94 273 GLY A C 1
ATOM 2154 O O . GLY A 1 273 ? 43.745 3.198 -41.098 1.00 76.94 273 GLY A O 1
ATOM 2155 N N . VAL A 1 274 ? 43.054 2.184 -42.982 1.00 84.69 274 VAL A N 1
ATOM 2156 C CA . VAL A 1 274 ? 41.630 2.528 -42.828 1.00 84.69 274 VAL A CA 1
ATOM 2157 C C . VAL A 1 274 ? 40.909 1.381 -42.127 1.00 84.69 274 VAL A C 1
ATOM 2159 O O . VAL A 1 274 ? 40.842 0.272 -42.654 1.00 84.69 274 VAL A O 1
ATOM 2162 N N . TYR A 1 275 ? 40.329 1.662 -40.960 1.00 82.44 275 TYR A N 1
ATOM 2163 C CA . TYR A 1 275 ? 39.529 0.704 -40.198 1.00 82.44 275 TYR A CA 1
ATOM 2164 C C . TYR A 1 275 ? 38.045 1.037 -40.344 1.00 82.44 275 TYR A C 1
ATOM 2166 O O . TYR A 1 275 ? 37.604 2.117 -39.954 1.00 82.44 275 TYR A O 1
ATOM 2174 N N . VAL A 1 276 ? 37.267 0.100 -40.886 1.00 86.94 276 VAL A N 1
ATOM 2175 C CA . VAL A 1 276 ? 35.809 0.218 -41.005 1.00 86.94 276 VAL A CA 1
ATOM 2176 C C . VAL A 1 276 ? 35.164 -0.846 -40.122 1.00 86.94 276 VAL A C 1
ATOM 2178 O O . VAL A 1 276 ? 35.350 -2.038 -40.352 1.00 86.94 276 VAL A O 1
ATOM 2181 N N . LEU A 1 277 ? 34.399 -0.418 -39.114 1.00 90.50 277 LEU A N 1
ATOM 2182 C CA . LEU A 1 277 ? 33.574 -1.302 -38.291 1.00 90.50 277 LEU A CA 1
ATOM 2183 C C . LEU A 1 277 ? 32.124 -1.222 -38.770 1.00 90.50 277 LEU A C 1
ATOM 2185 O O . LEU A 1 277 ? 31.483 -0.181 -38.644 1.00 90.50 277 LEU A O 1
ATOM 2189 N N . VAL A 1 278 ? 31.602 -2.332 -39.288 1.00 88.00 278 VAL A N 1
ATOM 2190 C CA . VAL A 1 278 ? 30.195 -2.450 -39.683 1.00 88.00 278 VAL A CA 1
ATOM 2191 C C . VAL A 1 278 ? 29.436 -3.174 -38.576 1.00 88.00 278 VAL A C 1
ATOM 2193 O O . VAL A 1 278 ? 29.661 -4.359 -38.338 1.00 88.00 278 VAL A O 1
ATOM 2196 N N . ILE A 1 279 ? 28.532 -2.464 -37.898 1.00 89.19 279 ILE A N 1
ATOM 2197 C CA . ILE A 1 279 ? 27.615 -3.056 -36.918 1.00 89.19 279 ILE A CA 1
ATOM 2198 C C . ILE A 1 279 ? 26.293 -3.325 -37.634 1.00 89.19 279 ILE A C 1
ATOM 2200 O O . ILE A 1 279 ? 25.536 -2.402 -37.920 1.00 89.19 279 ILE A O 1
ATOM 2204 N N . GLY A 1 280 ? 26.047 -4.589 -37.974 1.00 87.25 280 GLY A N 1
ATOM 2205 C CA . GLY A 1 280 ? 24.782 -5.008 -38.574 1.00 87.25 280 GLY A CA 1
ATOM 2206 C C . GLY A 1 280 ? 23.654 -5.082 -37.544 1.00 87.25 280 GLY A C 1
ATOM 2207 O O . GLY A 1 280 ? 23.895 -5.360 -36.370 1.00 87.25 280 GLY A O 1
ATOM 2208 N N . GLU A 1 281 ? 22.416 -4.899 -37.996 1.00 84.62 281 GLU A N 1
ATOM 2209 C CA . GLU A 1 281 ? 21.214 -5.077 -37.181 1.00 84.62 281 GLU A CA 1
ATOM 2210 C C . GLU A 1 281 ? 20.406 -6.282 -37.683 1.00 84.62 281 GLU A C 1
ATOM 2212 O O . GLU A 1 281 ? 20.199 -6.442 -38.887 1.00 84.62 281 GLU A O 1
ATOM 2217 N N . SER A 1 282 ? 19.951 -7.135 -36.759 1.00 81.19 282 SER A N 1
ATOM 2218 C CA . SER A 1 282 ? 18.905 -8.151 -36.984 1.00 81.19 282 SER A CA 1
ATOM 2219 C C . SER A 1 282 ? 19.117 -9.146 -38.146 1.00 81.19 282 SER A C 1
ATOM 2221 O O . SER A 1 282 ? 18.175 -9.815 -38.572 1.00 81.19 282 SER A O 1
ATOM 2223 N N . GLN A 1 283 ? 20.350 -9.314 -38.639 1.00 85.06 283 GLN A N 1
ATOM 2224 C CA . GLN A 1 283 ? 20.688 -10.323 -39.648 1.00 85.06 283 GLN A CA 1
ATOM 2225 C C . GLN A 1 283 ? 20.963 -11.685 -39.008 1.00 85.06 283 GLN A C 1
ATOM 2227 O O . GLN A 1 283 ? 21.749 -11.814 -38.070 1.00 85.06 283 GLN A O 1
ATOM 2232 N N . ASN A 1 284 ? 20.331 -12.730 -39.542 1.00 84.38 284 ASN A N 1
ATOM 2233 C CA . ASN A 1 284 ? 20.505 -14.097 -39.064 1.00 84.38 284 ASN A CA 1
ATOM 2234 C C . ASN A 1 284 ? 21.373 -14.893 -40.044 1.00 84.38 284 ASN A C 1
ATOM 2236 O O . ASN A 1 284 ? 21.000 -15.064 -41.205 1.00 84.38 284 ASN A O 1
ATOM 2240 N N . ARG A 1 285 ? 22.476 -15.465 -39.542 1.00 88.88 285 ARG A N 1
ATOM 2241 C CA . ARG A 1 285 ? 23.404 -16.327 -40.296 1.00 88.88 285 ARG A CA 1
ATOM 2242 C C . ARG A 1 285 ? 22.687 -17.389 -41.138 1.00 88.88 285 ARG A C 1
ATOM 2244 O O . ARG A 1 285 ? 23.087 -17.657 -42.261 1.00 88.88 285 ARG A O 1
ATOM 2251 N N . THR A 1 286 ? 21.609 -17.974 -40.616 1.00 91.81 286 THR A N 1
ATOM 2252 C CA . THR A 1 286 ? 20.857 -19.049 -41.293 1.00 91.81 286 THR A CA 1
ATOM 2253 C C . THR A 1 286 ? 20.070 -18.594 -42.526 1.00 91.81 286 THR A C 1
ATOM 2255 O O . THR A 1 286 ? 19.632 -19.440 -43.298 1.00 91.81 286 THR A O 1
ATOM 2258 N N . ARG A 1 287 ? 19.894 -17.280 -42.733 1.00 90.38 287 ARG A N 1
ATOM 2259 C CA . ARG A 1 287 ? 19.182 -16.686 -43.881 1.00 90.38 287 ARG A CA 1
ATOM 2260 C C . ARG A 1 287 ? 20.106 -15.973 -44.873 1.00 90.38 287 ARG A C 1
ATOM 2262 O O . ARG A 1 287 ? 19.635 -15.278 -45.773 1.00 90.38 287 ARG A O 1
ATOM 2269 N N . MET A 1 288 ? 21.415 -16.138 -44.724 1.00 93.25 288 MET A N 1
ATOM 2270 C CA . MET A 1 288 ? 22.428 -15.528 -45.583 1.00 93.25 288 MET A CA 1
ATOM 2271 C C . MET A 1 288 ? 23.004 -16.582 -46.533 1.00 93.25 288 MET A C 1
ATOM 2273 O O . MET A 1 288 ? 23.504 -17.615 -46.080 1.00 93.25 288 MET A O 1
ATOM 2277 N N . SER A 1 289 ? 22.970 -16.339 -47.848 1.00 92.88 289 SER A N 1
ATOM 2278 C CA . SER A 1 289 ? 23.529 -17.286 -48.830 1.00 92.88 289 SER A CA 1
ATOM 2279 C C . SER A 1 289 ? 25.025 -17.532 -48.647 1.00 92.88 289 SER A C 1
ATOM 2281 O O . SER A 1 289 ? 25.478 -18.644 -48.892 1.00 92.88 289 SER A O 1
ATOM 2283 N N . ALA A 1 290 ? 25.775 -16.546 -48.141 1.00 93.12 290 ALA A N 1
ATOM 2284 C CA . ALA A 1 290 ? 27.197 -16.679 -47.806 1.00 93.12 290 ALA A CA 1
ATOM 2285 C C . ALA A 1 290 ? 27.474 -17.800 -46.785 1.00 93.12 290 ALA A C 1
ATOM 2287 O O . ALA A 1 290 ? 28.583 -18.321 -46.724 1.00 93.12 290 ALA A O 1
ATOM 2288 N N . TYR A 1 291 ? 26.461 -18.209 -46.014 1.00 92.94 291 TYR A N 1
ATOM 2289 C CA . TYR A 1 291 ? 26.541 -19.300 -45.041 1.00 92.94 291 TYR A CA 1
ATOM 2290 C C . TYR A 1 291 ? 25.697 -20.528 -45.434 1.00 92.94 291 TYR A C 1
ATOM 2292 O O . TYR A 1 291 ? 25.397 -21.360 -44.579 1.00 92.94 291 TYR A O 1
ATOM 2300 N N . GLY A 1 292 ? 25.311 -20.664 -46.710 1.00 91.25 292 GLY A N 1
ATOM 2301 C CA . GLY A 1 292 ? 24.637 -21.858 -47.240 1.00 91.25 292 GLY A CA 1
ATOM 2302 C C . GLY A 1 292 ? 23.108 -21.784 -47.317 1.00 91.25 292 GLY A C 1
ATOM 2303 O O . GLY A 1 292 ? 22.457 -22.811 -47.507 1.00 91.25 292 GLY A O 1
ATOM 2304 N N . TYR A 1 293 ? 22.507 -20.598 -47.182 1.00 95.06 293 TYR A N 1
ATOM 2305 C CA . TYR A 1 293 ? 21.072 -20.431 -47.423 1.00 95.06 293 TYR A CA 1
ATOM 2306 C C . TYR A 1 293 ? 20.731 -20.542 -48.919 1.00 95.06 293 TYR A C 1
ATOM 2308 O O . TYR A 1 293 ? 21.430 -20.001 -49.772 1.00 95.06 293 TYR A O 1
ATOM 2316 N N . HIS A 1 294 ? 19.632 -21.231 -49.232 1.00 91.31 294 HIS A N 1
ATOM 2317 C CA . HIS A 1 294 ? 19.248 -21.592 -50.602 1.00 91.31 294 HIS A CA 1
ATOM 2318 C C . HIS A 1 294 ? 18.849 -20.402 -51.494 1.00 91.31 294 HIS A C 1
ATOM 2320 O O . HIS A 1 294 ? 18.951 -20.496 -52.715 1.00 91.31 294 HIS A O 1
ATOM 2326 N N . LEU A 1 295 ? 18.399 -19.284 -50.912 1.00 89.75 295 LEU A N 1
ATOM 2327 C CA . LEU A 1 295 ? 18.086 -18.060 -51.657 1.00 89.75 295 LEU A CA 1
ATOM 2328 C C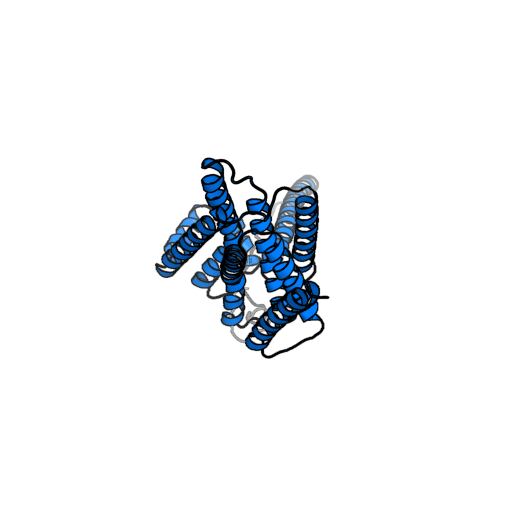 . LEU A 1 295 ? 19.295 -17.130 -51.674 1.00 89.75 295 LEU A C 1
ATOM 2330 O O . LEU A 1 295 ? 19.946 -16.952 -50.649 1.00 89.75 295 LEU A O 1
ATOM 2334 N N . LYS A 1 296 ? 19.552 -16.489 -52.819 1.00 90.44 296 LYS A N 1
ATOM 2335 C CA . LYS A 1 296 ? 20.716 -15.622 -53.063 1.00 90.44 296 LYS A CA 1
ATOM 2336 C C . LYS A 1 296 ? 20.583 -14.256 -52.362 1.00 90.44 296 LYS A C 1
ATOM 2338 O O . LYS A 1 296 ? 20.364 -13.237 -53.007 1.00 90.44 296 LYS A O 1
ATOM 2343 N N . THR A 1 297 ? 20.680 -14.247 -51.034 1.00 91.44 297 THR A N 1
ATOM 2344 C CA . THR A 1 297 ? 20.428 -13.076 -50.174 1.00 91.44 297 THR A CA 1
ATOM 2345 C C . THR A 1 297 ? 21.665 -12.223 -49.885 1.00 91.44 297 THR A C 1
ATOM 2347 O O . THR A 1 297 ? 21.527 -11.054 -49.545 1.00 91.44 297 THR A O 1
ATOM 2350 N N . THR A 1 298 ? 22.874 -12.761 -50.058 1.00 89.44 298 THR A N 1
ATOM 2351 C CA . THR A 1 298 ? 24.149 -12.042 -49.879 1.00 89.44 298 THR A CA 1
ATOM 2352 C C . THR A 1 298 ? 25.084 -12.276 -51.078 1.00 89.44 298 THR A C 1
ATOM 2354 O O . THR A 1 298 ? 26.093 -12.958 -50.942 1.00 89.44 298 THR A O 1
ATOM 2357 N N . PRO A 1 299 ? 24.736 -11.797 -52.288 1.00 86.19 299 PRO A N 1
ATOM 2358 C CA . PRO A 1 299 ? 25.492 -12.084 -53.514 1.00 86.19 299 PRO A CA 1
ATOM 2359 C C . PRO A 1 299 ? 26.812 -11.314 -53.663 1.00 86.19 299 PRO A C 1
ATOM 2361 O O . PRO A 1 299 ? 27.625 -11.693 -54.500 1.00 86.19 299 PRO A O 1
ATOM 2364 N N . TRP A 1 300 ? 26.981 -10.223 -52.915 1.00 87.69 300 TRP A N 1
ATOM 2365 C CA . TRP A 1 300 ? 28.123 -9.299 -53.006 1.00 87.69 300 TRP A CA 1
ATOM 2366 C C . TRP A 1 300 ? 29.041 -9.346 -51.780 1.00 87.69 300 TRP A C 1
ATOM 2368 O O . TRP A 1 300 ? 29.979 -8.560 -51.682 1.00 87.69 300 TRP A O 1
ATOM 2378 N N . LEU A 1 301 ? 28.701 -10.221 -50.836 1.00 80.62 301 LEU A N 1
ATOM 2379 C CA . LEU A 1 301 ? 29.476 -10.559 -49.648 1.00 80.62 301 LEU A CA 1
ATOM 2380 C C . LEU A 1 301 ? 30.269 -11.822 -49.971 1.00 80.62 301 LEU A C 1
ATOM 2382 O O . LEU A 1 301 ? 31.480 -11.833 -49.679 1.00 80.62 301 LEU A O 1
#